Protein AF-B2AWY6-F1 (afdb_monomer)

pLDDT: mean 76.1, std 19.16, range [27.03, 95.38]

Structure (mmCIF, N/CA/C/O backbone):
data_AF-B2AWY6-F1
#
_entry.id   AF-B2AWY6-F1
#
loop_
_atom_site.group_PDB
_atom_site.id
_atom_site.type_symbol
_atom_site.label_atom_id
_atom_site.label_alt_id
_atom_site.label_comp_id
_atom_site.label_asym_id
_atom_site.label_entity_id
_atom_site.label_seq_id
_atom_site.pdbx_PDB_ins_code
_atom_site.Cartn_x
_atom_site.Cartn_y
_atom_site.Cartn_z
_atom_site.occupancy
_atom_site.B_iso_or_equiv
_atom_site.auth_seq_id
_atom_site.auth_comp_id
_atom_site.auth_asym_id
_atom_site.auth_atom_id
_atom_site.pdbx_PDB_model_num
ATOM 1 N N . MET A 1 1 ? 15.710 9.023 -40.813 1.00 42.91 1 MET A N 1
ATOM 2 C CA . MET A 1 1 ? 15.225 8.608 -39.481 1.00 42.91 1 MET A CA 1
ATOM 3 C C . MET A 1 1 ? 16.282 9.037 -38.487 1.00 42.91 1 MET A C 1
ATOM 5 O O . MET A 1 1 ? 17.448 8.846 -38.792 1.00 42.91 1 MET A O 1
ATOM 9 N N . GLU A 1 2 ? 15.899 9.703 -37.403 1.00 42.59 2 GLU A N 1
ATOM 10 C CA . GLU A 1 2 ? 16.818 10.128 -36.337 1.00 42.59 2 GLU A CA 1
ATOM 11 C C . GLU A 1 2 ? 17.096 8.944 -35.390 1.00 42.59 2 GLU A C 1
ATOM 13 O O . GLU A 1 2 ? 16.247 8.063 -35.251 1.00 42.59 2 GLU A O 1
ATOM 18 N N . GLU A 1 3 ? 18.284 8.885 -34.779 1.00 36.44 3 GLU A N 1
ATOM 19 C CA . GLU A 1 3 ? 18.619 7.878 -33.756 1.00 36.44 3 GLU A CA 1
ATOM 20 C C . GLU A 1 3 ? 17.696 8.054 -32.543 1.00 36.44 3 GLU A C 1
ATOM 22 O O . GLU A 1 3 ? 17.521 9.183 -32.088 1.00 36.44 3 GLU A O 1
ATOM 27 N N . ASN A 1 4 ? 17.150 6.975 -31.977 1.00 39.97 4 ASN A N 1
ATOM 28 C CA . ASN A 1 4 ? 16.248 7.020 -30.817 1.00 39.97 4 ASN A CA 1
ATOM 29 C C . ASN A 1 4 ? 16.902 6.357 -29.596 1.00 39.97 4 ASN A C 1
ATOM 31 O O . ASN A 1 4 ? 17.578 5.336 -29.731 1.00 39.97 4 ASN A O 1
ATOM 35 N N . MET A 1 5 ? 16.683 6.923 -28.405 1.00 42.22 5 MET A N 1
ATOM 36 C CA . MET A 1 5 ? 17.191 6.386 -27.139 1.00 42.22 5 MET A CA 1
ATOM 37 C C . MET A 1 5 ? 16.019 6.035 -26.218 1.00 42.22 5 MET A C 1
ATOM 39 O O . MET A 1 5 ? 15.073 6.811 -26.115 1.00 42.22 5 MET A O 1
ATOM 43 N N . LEU A 1 6 ? 16.055 4.856 -25.597 1.00 36.88 6 LEU A N 1
ATOM 44 C CA . LEU A 1 6 ? 15.087 4.426 -24.585 1.00 36.88 6 LEU A CA 1
ATOM 45 C C . LEU A 1 6 ? 15.760 4.462 -23.205 1.00 36.88 6 LEU A C 1
ATOM 47 O O . LEU A 1 6 ? 16.717 3.731 -22.945 1.00 36.88 6 LEU A O 1
ATOM 51 N N . GLU A 1 7 ? 15.241 5.320 -22.339 1.00 41.44 7 GLU A N 1
ATOM 52 C CA . GLU A 1 7 ? 15.517 5.449 -20.913 1.00 41.44 7 GLU A CA 1
ATOM 53 C C . GLU A 1 7 ? 14.810 4.311 -20.163 1.00 41.44 7 GLU A C 1
ATOM 55 O O . GLU A 1 7 ? 13.662 4.001 -20.468 1.00 41.44 7 GLU A O 1
ATOM 60 N N . LEU A 1 8 ? 15.443 3.681 -19.175 1.00 36.22 8 LEU A N 1
ATOM 61 C CA . LEU A 1 8 ? 14.804 2.675 -18.317 1.00 36.22 8 LEU A CA 1
ATOM 62 C C . LEU A 1 8 ? 14.467 3.294 -16.957 1.00 36.22 8 LEU A C 1
ATOM 64 O O . LEU A 1 8 ? 15.360 3.551 -16.155 1.00 36.22 8 LEU A O 1
ATOM 68 N N . ASP A 1 9 ? 13.182 3.512 -16.692 1.00 36.16 9 ASP A N 1
ATOM 69 C CA . ASP A 1 9 ? 12.689 4.007 -15.407 1.00 36.16 9 ASP A CA 1
ATOM 70 C C . ASP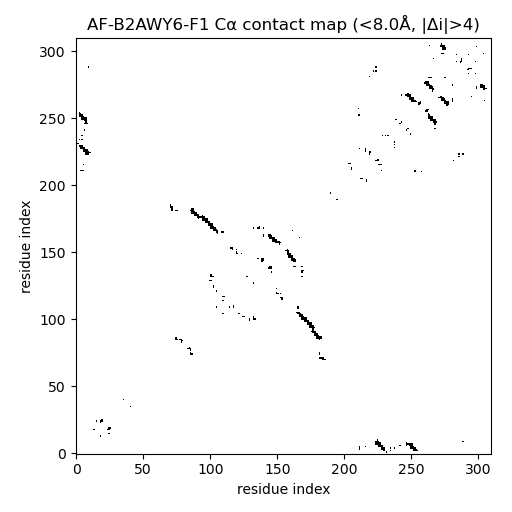 A 1 9 ? 12.311 2.801 -14.542 1.00 36.16 9 ASP A C 1
ATOM 72 O O . ASP A 1 9 ? 11.260 2.193 -14.726 1.00 36.16 9 ASP A O 1
ATOM 76 N N . CYS A 1 10 ? 13.193 2.369 -13.646 1.00 38.31 10 CYS A N 1
ATOM 77 C CA . CYS A 1 10 ? 12.868 1.304 -12.699 1.00 38.31 10 CYS A CA 1
ATOM 78 C C . CYS A 1 10 ? 11.937 1.861 -11.615 1.00 38.31 10 CYS A C 1
ATOM 80 O O . CYS A 1 10 ? 12.091 3.007 -11.210 1.00 38.31 10 CYS A O 1
ATOM 82 N N . THR A 1 11 ? 11.014 1.055 -11.074 1.00 39.41 11 THR A N 1
ATOM 83 C CA . THR A 1 11 ? 10.286 1.418 -9.847 1.00 39.41 11 THR A CA 1
ATOM 84 C C . THR A 1 11 ? 11.297 1.735 -8.753 1.00 39.41 11 THR A C 1
ATOM 86 O O . THR A 1 11 ? 11.863 0.824 -8.147 1.00 39.41 11 THR A O 1
ATOM 89 N N . VAL A 1 12 ? 11.555 3.024 -8.538 1.00 40.06 12 VAL A N 1
ATOM 90 C CA . VAL A 1 12 ? 12.436 3.511 -7.488 1.00 40.06 12 VAL A CA 1
ATOM 91 C C . VAL A 1 12 ? 11.821 3.050 -6.177 1.00 40.06 12 VAL A C 1
ATOM 93 O O . VAL A 1 12 ? 10.788 3.558 -5.741 1.00 40.06 12 VAL A O 1
ATOM 96 N N . ILE A 1 13 ? 12.441 2.050 -5.553 1.00 45.00 13 ILE A N 1
ATOM 97 C CA . ILE A 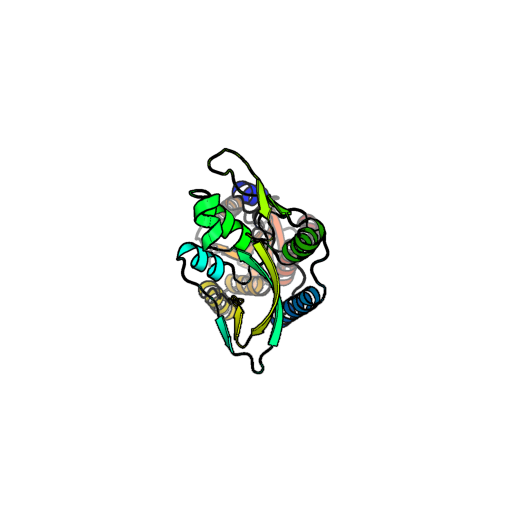1 13 ? 12.261 1.811 -4.129 1.00 45.00 13 ILE A CA 1
ATOM 98 C C . ILE A 1 13 ? 12.802 3.078 -3.474 1.00 45.00 13 ILE A C 1
ATOM 100 O O . ILE A 1 13 ? 14.011 3.305 -3.450 1.00 45.00 13 ILE A O 1
ATOM 104 N N . THR A 1 14 ? 11.895 3.956 -3.049 1.00 49.69 14 THR A N 1
ATOM 105 C CA . THR A 1 14 ? 12.229 5.196 -2.352 1.00 49.69 14 THR A CA 1
ATOM 106 C C . THR A 1 14 ? 13.246 4.878 -1.251 1.00 49.69 14 THR A C 1
ATOM 108 O O . THR A 1 14 ? 12.948 4.026 -0.409 1.00 49.69 14 THR A O 1
ATOM 111 N N . PRO A 1 15 ? 14.438 5.509 -1.234 1.00 55.16 15 PRO A N 1
ATOM 112 C CA . PRO A 1 15 ? 15.461 5.200 -0.243 1.00 55.16 15 PRO A CA 1
ATOM 113 C C . PRO A 1 15 ? 14.899 5.326 1.177 1.00 55.16 15 PRO A C 1
ATOM 115 O O . PRO A 1 15 ? 14.219 6.308 1.481 1.00 55.16 15 PRO A O 1
ATOM 118 N N . GLU A 1 16 ? 15.202 4.364 2.056 1.00 53.47 16 GLU A N 1
ATOM 119 C CA . GLU A 1 16 ? 14.682 4.293 3.438 1.00 53.47 16 GLU A CA 1
ATOM 120 C C . GLU A 1 16 ? 14.799 5.636 4.176 1.00 53.47 16 GLU A C 1
ATOM 122 O O . GLU A 1 16 ? 13.897 6.043 4.909 1.00 53.47 16 GLU A O 1
ATOM 127 N N . LEU A 1 17 ? 15.890 6.366 3.926 1.00 55.38 17 LEU A N 1
ATOM 128 C CA . LEU A 1 17 ? 16.159 7.666 4.528 1.00 55.38 17 LEU A CA 1
ATOM 129 C C . LEU A 1 17 ? 15.048 8.691 4.242 1.00 55.38 17 LEU A C 1
ATOM 131 O O . LEU A 1 17 ? 14.627 9.392 5.157 1.00 55.38 17 LEU A O 1
ATOM 135 N N . VAL A 1 18 ? 14.520 8.724 3.012 1.00 51.56 18 VAL A N 1
ATOM 136 C CA . VAL A 1 18 ? 13.440 9.632 2.577 1.00 51.56 18 VAL A CA 1
ATOM 137 C C . VAL A 1 18 ? 12.110 9.269 3.252 1.00 51.56 18 VAL A C 1
ATOM 139 O O . VAL A 1 18 ? 11.330 10.142 3.645 1.00 51.56 18 VAL A O 1
ATOM 142 N N . LEU A 1 19 ? 11.860 7.974 3.457 1.00 49.44 19 LEU A N 1
ATOM 143 C CA . LEU A 1 19 ? 10.681 7.484 4.176 1.00 49.44 19 LEU A CA 1
ATOM 144 C C . LEU A 1 19 ? 10.776 7.774 5.685 1.00 49.44 19 LEU A C 1
ATOM 146 O O . LEU A 1 19 ? 9.762 8.049 6.329 1.00 49.44 19 LEU A O 1
ATOM 150 N N . LYS A 1 20 ? 11.990 7.759 6.251 1.00 55.75 20 LYS A N 1
ATOM 151 C CA . LYS A 1 20 ? 12.266 8.147 7.644 1.00 55.75 20 LYS A CA 1
ATOM 152 C C . LYS A 1 20 ? 12.004 9.632 7.867 1.00 55.75 20 LYS A C 1
ATOM 154 O O . LYS A 1 20 ? 11.311 9.997 8.810 1.00 55.75 20 LYS A O 1
ATOM 159 N N . THR A 1 21 ? 12.499 10.496 6.978 1.00 52.44 21 THR A N 1
ATOM 160 C CA . THR A 1 21 ? 12.323 11.954 7.113 1.00 52.44 21 THR A CA 1
ATOM 161 C C . THR A 1 21 ? 10.865 12.387 6.949 1.00 52.44 21 THR A C 1
ATOM 163 O O . THR A 1 21 ? 10.427 13.339 7.587 1.00 52.44 21 THR A O 1
ATOM 166 N N . SER A 1 22 ? 10.092 11.676 6.127 1.00 54.03 22 SER A N 1
ATOM 167 C CA . SER A 1 22 ? 8.664 11.943 5.918 1.00 54.03 22 SER A CA 1
ATOM 168 C C . SER A 1 22 ? 7.748 11.301 6.973 1.00 54.03 22 SER A C 1
ATOM 17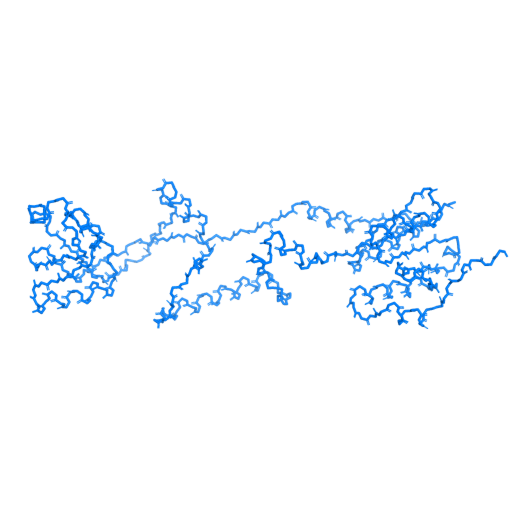0 O O . SER A 1 22 ? 6.528 11.422 6.860 1.00 54.03 22 SER A O 1
ATOM 172 N N . GLY A 1 23 ? 8.295 10.601 7.977 1.00 40.28 23 GLY A N 1
ATOM 173 C CA . GLY A 1 23 ? 7.521 9.918 9.026 1.00 40.28 23 GLY A CA 1
ATOM 174 C C . GLY A 1 23 ? 6.704 8.718 8.530 1.00 40.28 23 GLY A C 1
ATOM 175 O O . GLY A 1 23 ? 5.779 8.275 9.210 1.00 40.28 23 GLY A O 1
ATOM 176 N N . HIS A 1 24 ? 7.014 8.211 7.333 1.00 50.44 24 HIS A N 1
ATOM 177 C CA . HIS A 1 24 ? 6.314 7.086 6.712 1.00 50.44 24 HIS A CA 1
ATOM 178 C C . HIS A 1 24 ? 6.838 5.732 7.209 1.00 50.44 24 HIS A C 1
ATOM 180 O O . HIS A 1 24 ? 6.065 4.781 7.251 1.00 50.44 24 HIS A O 1
ATOM 186 N N . VAL A 1 25 ? 8.102 5.641 7.647 1.00 51.03 25 VAL A N 1
ATOM 187 C CA . VAL A 1 25 ? 8.692 4.394 8.190 1.00 51.03 25 VAL A CA 1
ATOM 188 C C . VAL A 1 25 ? 7.974 3.910 9.452 1.00 51.03 25 VAL A C 1
ATOM 190 O O . VAL A 1 25 ? 7.775 2.712 9.608 1.00 51.03 25 VAL A O 1
ATOM 193 N N . ASP A 1 26 ? 7.494 4.817 10.303 1.00 50.22 26 ASP A N 1
ATOM 194 C CA . ASP A 1 26 ? 6.792 4.447 11.543 1.00 50.22 26 ASP A CA 1
ATOM 195 C C . ASP A 1 26 ? 5.325 4.035 11.311 1.00 50.22 26 ASP A C 1
ATOM 197 O O . ASP A 1 26 ? 4.658 3.547 12.223 1.00 50.22 26 ASP A O 1
ATOM 201 N N . LYS A 1 27 ? 4.799 4.252 10.096 1.00 47.88 27 LYS A N 1
ATOM 202 C CA . LYS A 1 27 ? 3.389 4.020 9.730 1.00 47.88 27 LYS A CA 1
ATOM 203 C C . LYS A 1 27 ? 3.196 2.958 8.646 1.00 47.88 27 LYS A C 1
ATOM 205 O O . LYS A 1 27 ? 2.082 2.463 8.491 1.00 47.88 27 LYS A O 1
ATOM 210 N N . PHE A 1 28 ? 4.248 2.592 7.914 1.00 39.59 28 PHE A N 1
ATOM 211 C CA . PHE A 1 28 ? 4.213 1.520 6.923 1.00 39.59 28 PHE A CA 1
ATOM 212 C C . PHE A 1 28 ? 4.522 0.176 7.583 1.00 39.59 28 PHE A C 1
ATOM 214 O O . PHE A 1 28 ? 5.664 -0.266 7.650 1.00 39.59 28 PHE A O 1
ATOM 221 N N . ALA A 1 29 ? 3.474 -0.503 8.033 1.00 34.16 29 ALA A N 1
ATOM 222 C CA . ALA A 1 29 ? 3.507 -1.945 8.227 1.00 34.16 29 ALA A CA 1
ATOM 223 C C . ALA A 1 29 ? 2.713 -2.620 7.101 1.00 34.16 29 ALA A C 1
ATOM 225 O O . ALA A 1 29 ? 1.756 -3.339 7.372 1.00 34.16 29 ALA A O 1
ATOM 226 N N . ASP A 1 30 ? 3.104 -2.402 5.841 1.00 35.59 30 ASP A N 1
ATOM 227 C CA . ASP A 1 30 ? 2.701 -3.325 4.778 1.00 35.59 30 ASP A CA 1
ATOM 228 C C . ASP A 1 30 ? 3.649 -4.519 4.824 1.00 35.59 30 ASP A C 1
ATOM 230 O O . ASP A 1 30 ? 4.784 -4.491 4.345 1.00 35.59 30 ASP A O 1
ATOM 234 N N . TRP A 1 31 ? 3.179 -5.582 5.465 1.00 30.59 31 TRP A N 1
ATOM 235 C CA . TRP A 1 31 ? 3.815 -6.883 5.388 1.00 30.59 31 TRP A CA 1
ATOM 236 C C . TRP A 1 31 ? 3.578 -7.412 3.971 1.00 30.59 31 TRP A C 1
ATOM 238 O O . TRP A 1 31 ? 2.506 -7.939 3.679 1.00 30.59 31 TRP A O 1
ATOM 248 N N . MET A 1 32 ? 4.560 -7.277 3.075 1.00 30.94 32 MET A N 1
ATOM 249 C CA . MET A 1 32 ? 4.567 -8.058 1.837 1.00 30.94 32 MET A CA 1
ATOM 250 C C . MET A 1 32 ? 4.856 -9.521 2.187 1.00 30.94 32 MET A C 1
ATOM 252 O O . MET A 1 32 ? 6.008 -9.938 2.278 1.00 30.94 32 MET A O 1
ATOM 256 N N . TRP A 1 33 ? 3.795 -10.288 2.413 1.00 31.03 33 TRP A N 1
ATOM 257 C CA . TRP A 1 33 ? 3.812 -11.748 2.392 1.00 31.03 33 TRP A CA 1
ATOM 258 C C . TRP A 1 33 ? 3.168 -12.227 1.086 1.00 31.03 33 TRP A C 1
ATOM 260 O O . TRP A 1 33 ? 2.255 -11.578 0.576 1.00 31.03 33 TRP A O 1
ATOM 270 N N . ASP A 1 34 ? 3.674 -13.350 0.575 1.00 36.16 34 ASP A N 1
ATOM 271 C CA . ASP A 1 34 ? 3.297 -14.077 -0.641 1.00 36.16 34 ASP A CA 1
ATOM 272 C C . ASP A 1 34 ? 1.900 -13.801 -1.218 1.00 36.16 34 ASP A C 1
ATOM 274 O O . ASP A 1 34 ? 0.888 -13.806 -0.513 1.00 36.16 34 ASP A O 1
ATOM 278 N N . TYR A 1 35 ? 1.859 -13.651 -2.549 1.00 40.28 35 TYR A N 1
ATOM 279 C CA . TYR A 1 35 ? 0.662 -13.459 -3.370 1.00 40.28 35 TYR A CA 1
ATOM 280 C C . TYR A 1 35 ? -0.463 -14.447 -3.013 1.00 40.28 35 TYR A C 1
ATOM 282 O O . TYR A 1 35 ? -0.545 -15.556 -3.542 1.00 40.28 35 TYR A O 1
ATOM 290 N N . LEU A 1 36 ? -1.383 -14.014 -2.154 1.00 34.75 36 LEU A N 1
ATOM 291 C CA . LEU A 1 36 ? -2.651 -14.684 -1.902 1.00 34.75 36 LEU A CA 1
ATOM 292 C C . LEU A 1 36 ? -3.749 -13.984 -2.699 1.00 34.75 36 LEU A C 1
ATOM 294 O O . LEU A 1 36 ? -3.847 -12.757 -2.728 1.00 34.75 36 LEU A O 1
ATOM 298 N N . ARG A 1 37 ? -4.604 -14.780 -3.342 1.00 40.09 37 ARG A N 1
ATOM 299 C CA . ARG A 1 37 ? -5.830 -14.277 -3.961 1.00 40.09 37 ARG A CA 1
ATOM 300 C C . ARG A 1 37 ? -6.705 -13.638 -2.865 1.00 40.09 37 ARG A C 1
ATOM 302 O O . ARG A 1 37 ? -6.780 -14.155 -1.750 1.00 40.09 37 ARG A O 1
ATOM 309 N N . ALA A 1 38 ? -7.307 -12.482 -3.155 1.00 45.12 38 ALA A N 1
ATOM 310 C CA . ALA A 1 38 ? -7.955 -11.634 -2.146 1.00 45.12 38 ALA A CA 1
ATOM 311 C C . ALA A 1 38 ? -9.092 -12.337 -1.375 1.00 45.12 38 ALA A C 1
ATOM 313 O O . ALA A 1 38 ? -9.271 -12.103 -0.184 1.00 45.12 38 ALA A O 1
ATOM 314 N N . ASP A 1 39 ? -9.816 -13.241 -2.031 1.00 45.38 39 ASP A N 1
ATOM 315 C CA . ASP A 1 39 ? -10.815 -14.131 -1.431 1.00 45.38 39 ASP A CA 1
ATOM 316 C C . ASP A 1 39 ? -10.210 -15.046 -0.355 1.00 45.38 39 ASP A C 1
ATOM 318 O O . ASP A 1 39 ? -10.741 -15.117 0.752 1.00 45.38 39 ASP A O 1
ATOM 322 N N . HIS A 1 40 ? -9.058 -15.664 -0.623 1.00 48.03 40 HIS A N 1
ATOM 323 C CA . HIS A 1 40 ? -8.359 -16.520 0.340 1.00 48.03 40 HIS A CA 1
ATOM 324 C C . HIS A 1 40 ? -7.770 -15.723 1.512 1.00 48.03 40 HIS A C 1
ATOM 326 O O . HIS A 1 40 ? -7.765 -16.207 2.644 1.00 48.03 40 HIS A O 1
ATOM 332 N N . LEU A 1 41 ? -7.294 -14.496 1.275 1.00 52.22 41 LEU A N 1
ATOM 333 C CA . LEU A 1 41 ? -6.817 -13.620 2.350 1.00 52.22 41 LEU A CA 1
ATOM 334 C C . LEU A 1 41 ? -7.963 -13.248 3.300 1.00 52.22 41 LEU A C 1
ATOM 336 O O . LEU A 1 41 ? -7.829 -13.388 4.516 1.00 52.22 41 LEU A O 1
ATOM 340 N N . VAL A 1 42 ? -9.104 -12.831 2.746 1.00 59.78 42 VAL A N 1
ATOM 341 C CA . VAL A 1 42 ? -10.306 -12.496 3.522 1.00 59.78 42 VAL A CA 1
ATOM 342 C C . VAL A 1 42 ? -10.818 -13.721 4.279 1.00 59.78 42 VAL A C 1
ATOM 344 O O . VAL A 1 42 ? -11.096 -13.627 5.474 1.00 59.78 42 VAL A O 1
ATOM 347 N N . GLU A 1 43 ? -10.879 -14.885 3.633 1.00 63.94 43 GLU A N 1
ATOM 348 C CA . GLU A 1 43 ? -11.293 -16.137 4.267 1.00 63.94 43 GLU A CA 1
ATOM 349 C C . GLU A 1 43 ? -10.376 -16.521 5.439 1.00 63.94 43 GLU A C 1
ATOM 351 O O . GLU A 1 43 ? -10.860 -16.849 6.525 1.00 63.94 43 GLU A O 1
ATOM 356 N N . ASN A 1 44 ? -9.057 -16.423 5.259 1.00 67.44 44 ASN A N 1
ATOM 357 C CA . ASN A 1 44 ? -8.076 -16.763 6.290 1.00 67.44 44 ASN A CA 1
ATOM 358 C C . ASN A 1 44 ? -8.127 -15.792 7.478 1.00 67.44 44 ASN A C 1
ATOM 360 O O . ASN A 1 44 ? -8.085 -16.227 8.631 1.00 67.44 44 ASN A O 1
ATOM 364 N N . VAL A 1 45 ? -8.273 -14.488 7.219 1.00 67.00 45 VAL A N 1
ATOM 365 C CA . VAL A 1 45 ? -8.421 -13.471 8.272 1.00 67.00 45 VAL A CA 1
ATOM 366 C C . VAL A 1 45 ? -9.719 -13.682 9.054 1.00 67.00 45 VAL A C 1
ATOM 368 O O . VAL A 1 45 ? -9.710 -13.627 10.286 1.00 67.00 45 VAL A O 1
ATOM 371 N N . LEU A 1 46 ? -10.829 -13.975 8.370 1.00 64.06 46 LEU A N 1
ATOM 372 C CA . LEU A 1 46 ? -12.112 -14.258 9.016 1.00 64.06 46 LEU A CA 1
ATOM 373 C C . LEU A 1 46 ? -12.049 -15.535 9.864 1.00 64.06 46 LEU A C 1
ATOM 375 O O . LEU A 1 46 ? -12.477 -15.511 11.018 1.00 64.06 46 LEU A O 1
ATOM 379 N N . LYS A 1 47 ? -11.456 -16.617 9.346 1.00 70.56 47 LYS A N 1
ATOM 380 C CA . LYS A 1 47 ? -11.253 -17.873 10.089 1.00 70.56 47 LYS A CA 1
ATOM 381 C C . LYS A 1 47 ? -10.420 -17.658 11.353 1.00 70.56 47 LYS A C 1
ATOM 383 O O . LYS A 1 47 ? -10.866 -18.013 12.443 1.00 70.56 47 LYS A O 1
ATOM 388 N N . ALA A 1 48 ? -9.275 -16.984 11.241 1.00 70.94 48 ALA A N 1
ATOM 389 C CA . ALA A 1 48 ? -8.409 -16.695 12.385 1.00 70.94 48 ALA A CA 1
ATOM 390 C C . ALA A 1 48 ? -9.099 -15.820 13.452 1.00 70.94 48 ALA A C 1
ATOM 392 O O . ALA A 1 48 ? -8.875 -15.990 14.653 1.00 70.94 48 ALA A O 1
ATOM 393 N N . ARG A 1 49 ? -9.961 -14.881 13.037 1.00 61.25 49 ARG A N 1
ATOM 394 C CA . ARG A 1 49 ? -10.734 -14.026 13.955 1.00 61.25 49 ARG A CA 1
ATOM 395 C C . ARG A 1 49 ? -11.860 -14.784 14.657 1.00 61.25 49 ARG A C 1
ATOM 397 O O . ARG A 1 49 ? -12.056 -14.574 15.853 1.00 61.25 49 ARG A O 1
ATOM 404 N N . ILE A 1 50 ? -12.551 -15.686 13.957 1.00 68.25 50 ILE A N 1
ATOM 405 C CA . ILE A 1 50 ? -13.557 -16.576 14.558 1.00 68.25 50 ILE A CA 1
ATOM 406 C C . ILE A 1 50 ? -12.896 -17.460 15.622 1.00 68.25 50 ILE A C 1
ATOM 408 O O . ILE A 1 50 ? -13.390 -17.528 16.745 1.00 68.25 50 ILE A O 1
ATOM 412 N N . GLU A 1 51 ? -11.731 -18.040 15.320 1.00 63.44 51 GLU A N 1
ATOM 413 C CA . GLU A 1 51 ? -10.980 -18.870 16.269 1.00 63.44 51 GLU A CA 1
ATOM 414 C C . GLU A 1 51 ? -10.547 -18.095 17.524 1.00 63.44 51 GLU A C 1
ATOM 416 O O . GLU A 1 51 ? -10.677 -18.614 18.640 1.00 63.44 51 GLU A O 1
ATOM 421 N N . ARG A 1 52 ? -10.107 -16.834 17.373 1.00 55.56 52 ARG A N 1
ATOM 422 C CA . ARG A 1 52 ? -9.793 -15.936 18.503 1.00 55.56 52 ARG A CA 1
ATOM 423 C C . ARG A 1 52 ? -11.025 -15.564 19.330 1.00 55.56 52 ARG A C 1
ATOM 425 O O . ARG A 1 52 ? -10.908 -15.475 20.545 1.00 55.56 52 ARG A O 1
ATOM 432 N N . GLY A 1 53 ? -12.194 -15.397 18.712 1.00 46.03 53 GLY A N 1
ATOM 433 C CA . GLY A 1 53 ? -13.454 -15.152 19.426 1.00 46.03 53 GLY A CA 1
ATOM 434 C C . GLY A 1 53 ? -13.890 -16.318 20.325 1.00 46.03 53 GLY A C 1
ATOM 435 O O . GLY A 1 53 ? -14.529 -16.095 21.350 1.00 46.03 53 GLY A O 1
ATOM 436 N N . THR A 1 54 ? -13.507 -17.554 19.987 1.00 40.75 54 THR A N 1
ATOM 437 C CA . THR A 1 54 ? -13.799 -18.765 20.783 1.00 40.75 54 THR A CA 1
ATOM 438 C C . THR A 1 54 ? -12.876 -18.979 21.984 1.00 40.75 54 THR A C 1
ATOM 440 O O . THR A 1 54 ? -13.264 -19.663 22.932 1.00 40.75 54 THR A O 1
ATOM 443 N N . LYS A 1 55 ? -11.662 -18.415 21.985 1.00 37.03 55 LYS A N 1
ATOM 444 C CA . LYS A 1 55 ? -10.753 -18.467 23.140 1.00 37.03 55 LYS A CA 1
ATOM 445 C C . LYS A 1 55 ? -10.884 -17.158 23.911 1.00 37.03 55 LYS A C 1
ATOM 447 O O . LYS A 1 55 ? -10.270 -16.162 23.550 1.00 37.03 55 LYS A O 1
ATOM 452 N N . GLY A 1 56 ? -11.721 -17.171 24.950 1.00 36.44 56 GLY A N 1
ATOM 453 C CA . GLY A 1 56 ? -11.957 -16.021 25.824 1.00 36.44 56 GLY A CA 1
ATOM 454 C C . GLY A 1 56 ? -10.664 -15.327 26.266 1.00 36.44 56 GLY A C 1
ATOM 455 O O . GLY A 1 56 ? -9.628 -15.973 26.419 1.00 36.44 56 GLY A O 1
ATOM 456 N N . LEU A 1 57 ? -10.748 -14.005 26.453 1.00 33.16 57 LEU A N 1
ATOM 457 C CA . LEU A 1 57 ? -9.644 -13.131 26.857 1.00 33.16 57 LEU A CA 1
ATOM 458 C C . LEU A 1 57 ? -8.866 -13.730 28.039 1.00 33.16 57 LEU A C 1
ATOM 460 O O . LEU A 1 57 ? -9.299 -13.674 29.190 1.00 33.16 57 LEU A O 1
ATOM 464 N N . THR A 1 58 ? -7.695 -14.297 27.762 1.00 29.62 58 THR A N 1
ATOM 465 C CA . THR A 1 58 ? -6.762 -14.714 28.803 1.00 29.62 58 THR A CA 1
ATOM 466 C C . THR A 1 58 ? -6.130 -13.471 29.416 1.00 29.62 58 THR A C 1
ATOM 468 O O . THR A 1 58 ? -5.511 -12.672 28.713 1.00 29.62 58 THR A O 1
ATOM 471 N N . LYS A 1 59 ? -6.292 -13.325 30.737 1.00 32.06 59 LYS A N 1
ATOM 472 C CA . LYS A 1 59 ? -5.610 -12.350 31.599 1.00 32.06 59 LYS A CA 1
ATOM 473 C C . LYS A 1 59 ? -4.105 -12.353 31.314 1.00 32.06 59 LYS A C 1
ATOM 475 O O . LYS A 1 59 ? -3.415 -13.251 31.781 1.00 32.06 59 LYS A O 1
ATOM 480 N N . ASN A 1 60 ? -3.647 -11.400 30.504 1.00 32.81 60 ASN A N 1
ATOM 481 C CA . ASN A 1 60 ? -2.323 -10.757 30.507 1.00 32.81 60 ASN A CA 1
ATOM 482 C C . ASN A 1 60 ? -2.107 -9.962 29.205 1.00 32.81 60 ASN A C 1
ATOM 484 O O . ASN A 1 60 ? -1.075 -10.088 28.553 1.00 32.81 60 ASN A O 1
ATOM 488 N N . SER A 1 61 ? -3.058 -9.108 28.818 1.00 28.95 61 SER A N 1
ATOM 489 C CA . SER A 1 61 ? -2.725 -7.985 27.940 1.00 28.95 61 SER A CA 1
ATOM 490 C C . SER A 1 61 ? -2.427 -6.786 28.827 1.00 28.95 61 SER A C 1
ATOM 492 O O . SER A 1 61 ? -3.332 -6.127 29.344 1.00 28.95 61 SER A O 1
ATOM 494 N N . ALA A 1 62 ? -1.133 -6.557 29.040 1.00 27.03 62 ALA A N 1
ATOM 495 C CA . ALA A 1 62 ? -0.607 -5.278 29.480 1.00 27.03 62 ALA A CA 1
ATOM 496 C C . ALA A 1 62 ? -1.268 -4.136 28.691 1.00 27.03 62 ALA A C 1
ATOM 498 O O . ALA A 1 62 ? -1.666 -4.336 27.541 1.00 27.03 62 ALA A O 1
ATOM 499 N N . LYS A 1 63 ? -1.374 -2.956 29.318 1.00 37.25 63 LYS A N 1
ATOM 500 C CA . LYS A 1 63 ? -1.674 -1.681 28.649 1.00 37.25 63 LYS A CA 1
ATOM 501 C C . LYS A 1 63 ? -1.048 -1.677 27.251 1.00 37.25 63 LYS A C 1
ATOM 503 O O . LYS A 1 63 ? 0.171 -1.637 27.129 1.00 37.25 63 LYS A O 1
ATOM 508 N N . LEU A 1 64 ? -1.895 -1.766 26.233 1.00 28.78 64 LEU A N 1
ATOM 509 C CA . LEU A 1 64 ? -1.516 -1.586 24.844 1.00 28.78 64 LEU A CA 1
ATOM 510 C C . LEU A 1 64 ? -2.177 -0.296 24.394 1.00 28.78 64 LEU A C 1
ATOM 512 O O . LEU A 1 64 ? -3.389 -0.227 24.183 1.00 28.78 64 LEU A O 1
ATOM 516 N N . ASP A 1 65 ? -1.341 0.732 24.333 1.00 28.81 65 ASP A N 1
ATOM 517 C CA . ASP A 1 65 ? -1.593 1.956 23.602 1.00 28.81 65 ASP A CA 1
ATOM 518 C C . ASP A 1 65 ? -2.112 1.630 22.189 1.00 28.81 65 ASP A C 1
ATOM 520 O O . ASP A 1 65 ? -1.601 0.746 21.504 1.00 28.81 65 ASP A O 1
ATOM 524 N N . GLY A 1 66 ? -3.145 2.351 21.748 1.00 30.11 66 GLY A N 1
ATOM 525 C CA . GLY A 1 66 ? -3.345 2.663 20.329 1.00 30.11 66 GLY A CA 1
ATOM 526 C C . GLY A 1 66 ? -3.646 1.532 19.336 1.00 30.11 66 GLY A C 1
ATOM 527 O O . GLY A 1 66 ? -3.427 1.743 18.148 1.00 30.11 66 GLY A O 1
ATOM 528 N N . GLY A 1 67 ? -4.166 0.369 19.741 1.00 31.48 67 GLY A N 1
ATOM 529 C CA . GLY A 1 67 ? -4.441 -0.699 18.769 1.00 31.48 67 GLY A CA 1
ATOM 530 C C . GLY A 1 67 ? -5.443 -1.752 19.222 1.00 31.48 67 GLY A C 1
ATOM 531 O O . GLY A 1 67 ? -5.058 -2.872 19.540 1.00 31.48 67 GLY A O 1
ATOM 532 N N . THR A 1 68 ? -6.741 -1.440 19.210 1.00 30.67 68 THR A N 1
ATOM 533 C CA . THR A 1 68 ? -7.798 -2.466 19.257 1.00 30.67 68 THR A CA 1
ATOM 534 C C . THR A 1 68 ? -8.873 -2.183 18.200 1.00 30.67 68 THR A C 1
ATOM 536 O O . THR A 1 68 ? -9.644 -1.241 18.309 1.00 30.67 68 THR A O 1
ATOM 539 N N . ALA A 1 69 ? -8.870 -3.035 17.165 1.00 36.66 69 ALA A N 1
ATOM 540 C CA . ALA A 1 69 ? -9.868 -3.227 16.103 1.00 36.66 69 ALA A CA 1
ATOM 541 C C . ALA A 1 69 ? -10.179 -2.030 15.172 1.00 36.66 69 ALA A C 1
ATOM 543 O O . ALA A 1 69 ? -11.169 -1.324 15.335 1.00 36.66 69 ALA A O 1
ATOM 544 N N . ALA A 1 70 ? -9.407 -1.908 14.087 1.00 44.47 70 ALA A N 1
ATOM 545 C CA . ALA A 1 70 ? -9.685 -1.020 12.949 1.00 44.47 70 ALA A CA 1
ATOM 546 C C . ALA A 1 70 ? -10.970 -1.368 12.151 1.00 44.47 70 ALA A C 1
ATOM 548 O O . ALA A 1 70 ? -11.276 -0.703 11.171 1.00 44.47 70 ALA A O 1
ATOM 549 N N . ASP A 1 71 ? -11.741 -2.386 12.551 1.00 55.25 71 ASP A N 1
ATOM 550 C CA . ASP A 1 71 ? -12.856 -2.918 11.751 1.00 55.25 71 ASP A CA 1
ATOM 551 C C . ASP A 1 71 ? -14.134 -2.053 11.801 1.00 55.25 71 ASP A C 1
ATOM 553 O O . ASP A 1 71 ? -15.020 -2.208 10.962 1.00 55.25 71 ASP A O 1
ATOM 557 N N . ALA A 1 72 ? -14.229 -1.134 12.768 1.00 63.78 72 ALA A N 1
ATOM 558 C CA . ALA A 1 72 ? -15.348 -0.198 12.923 1.00 63.78 72 ALA A CA 1
ATOM 559 C C . ALA A 1 72 ? -14.883 1.204 13.361 1.00 63.78 72 ALA A C 1
ATOM 561 O O . ALA A 1 72 ? -15.611 1.934 14.044 1.00 63.78 72 ALA A O 1
ATOM 562 N N . TYR A 1 73 ? -13.648 1.567 13.001 1.00 75.38 73 TYR A N 1
ATOM 563 C CA . TYR A 1 73 ? -13.011 2.809 13.438 1.00 75.38 73 TYR A CA 1
ATOM 564 C C . TYR A 1 73 ? -13.874 4.032 13.105 1.00 75.38 73 TYR A C 1
ATOM 566 O O . TYR A 1 73 ? -14.250 4.779 14.006 1.00 75.38 73 TYR A O 1
ATOM 574 N N . ASP A 1 74 ? -14.308 4.166 11.852 1.00 80.00 74 ASP A N 1
ATOM 575 C CA . ASP A 1 74 ? -15.084 5.330 11.415 1.00 80.00 74 ASP A CA 1
ATOM 576 C C . ASP A 1 74 ? -16.404 5.464 12.174 1.00 80.00 74 ASP A C 1
ATOM 578 O O . ASP A 1 74 ? -16.741 6.535 12.679 1.00 80.00 74 ASP A O 1
ATOM 582 N N . LEU A 1 75 ? -17.141 4.360 12.329 1.00 80.69 75 LEU A N 1
ATOM 583 C CA . LEU A 1 75 ? -18.426 4.371 13.026 1.00 80.69 75 LEU A CA 1
ATOM 584 C C . LEU A 1 75 ? -18.264 4.714 14.507 1.00 80.69 75 LEU A C 1
ATOM 586 O O . LEU A 1 75 ? -19.055 5.483 15.047 1.00 80.69 75 LEU A O 1
ATOM 590 N N . THR A 1 76 ? -17.237 4.181 15.169 1.00 79.12 76 THR A N 1
ATOM 591 C CA . THR A 1 76 ? -16.991 4.462 16.591 1.00 79.12 76 THR A CA 1
ATOM 592 C C . THR A 1 76 ? -16.536 5.904 16.818 1.00 79.12 76 THR A C 1
ATOM 594 O O . THR A 1 76 ? -17.074 6.577 17.700 1.00 79.12 76 THR A O 1
ATOM 597 N N . VAL A 1 77 ? -15.627 6.419 15.987 1.00 82.88 77 VAL A N 1
ATOM 598 C CA . VAL A 1 77 ? -15.132 7.801 16.070 1.00 82.88 77 VAL A CA 1
ATOM 599 C C . VAL A 1 77 ? -16.239 8.805 15.753 1.00 82.88 77 VAL A C 1
ATOM 601 O O . VAL A 1 77 ? -16.456 9.743 16.524 1.00 82.88 77 VAL A O 1
ATOM 604 N N . HIS A 1 78 ? -17.000 8.601 14.676 1.00 80.19 78 HIS A N 1
ATOM 605 C CA . HIS A 1 78 ? -18.113 9.488 14.338 1.00 80.19 78 HIS A CA 1
ATOM 606 C C . HIS A 1 78 ? -19.250 9.410 15.357 1.00 80.19 78 HIS A C 1
ATOM 608 O O . HIS A 1 78 ? -19.857 10.438 15.669 1.00 80.19 78 HIS A O 1
ATOM 614 N N . SER A 1 79 ? -19.518 8.232 15.923 1.00 84.12 79 SER A N 1
ATOM 615 C CA . SER A 1 79 ? -20.520 8.089 16.979 1.00 84.12 79 SER A CA 1
ATOM 616 C C . SER A 1 79 ? -20.123 8.852 18.245 1.00 84.12 79 SER A C 1
ATOM 618 O O . SER A 1 79 ? -20.946 9.578 18.801 1.00 84.12 79 SER A O 1
ATOM 620 N N . ALA A 1 80 ? -18.853 8.766 18.656 1.00 80.31 80 ALA A N 1
ATOM 621 C CA . ALA A 1 80 ? -18.334 9.505 19.803 1.00 80.31 80 ALA A CA 1
ATOM 622 C C . ALA A 1 80 ? -18.354 11.025 19.573 1.00 80.31 80 ALA A C 1
ATOM 624 O O . ALA A 1 80 ? -18.760 11.774 20.458 1.00 80.31 80 ALA A O 1
ATOM 625 N N . TYR A 1 81 ? -17.963 11.479 18.379 1.00 82.69 81 TYR A N 1
ATOM 626 C CA . TYR A 1 81 ? -17.933 12.902 18.039 1.00 82.69 81 TYR A CA 1
ATOM 627 C C . TYR A 1 81 ? -19.333 13.525 17.981 1.00 82.69 81 TYR A C 1
ATOM 629 O O . TYR A 1 81 ? -19.562 14.613 18.503 1.00 82.69 81 TYR A O 1
ATOM 637 N N . THR A 1 82 ? -20.284 12.836 17.346 1.00 89.56 82 THR A N 1
ATOM 638 C CA . THR A 1 82 ? -21.648 13.352 17.146 1.00 89.56 82 THR A CA 1
ATOM 639 C C . THR A 1 82 ? -22.575 13.094 18.334 1.00 89.56 82 THR A C 1
ATOM 641 O O . THR A 1 82 ? -23.690 13.615 18.361 1.00 89.56 82 THR A O 1
ATOM 644 N N . GLY A 1 83 ? -22.171 12.237 19.280 1.00 84.75 83 GLY A N 1
ATOM 645 C CA . GLY A 1 83 ? -23.037 11.719 20.343 1.00 84.75 83 GLY A CA 1
ATOM 646 C C . GLY A 1 83 ? -24.197 10.853 19.833 1.00 84.75 83 GLY A C 1
ATOM 647 O O . GLY A 1 83 ? -25.051 10.441 20.618 1.00 84.75 83 GLY A O 1
ATOM 648 N N . SER A 1 84 ? -24.252 10.585 18.525 1.00 86.69 84 SER A N 1
ATOM 649 C CA . SER A 1 84 ? -25.310 9.807 17.891 1.00 86.69 84 SER A CA 1
ATOM 650 C C . SER A 1 84 ? -24.854 8.355 17.736 1.00 86.69 84 SER A C 1
ATOM 652 O O . SER A 1 84 ? -23.772 8.109 17.202 1.00 86.69 84 SER A O 1
ATOM 654 N N . PRO A 1 85 ? -25.635 7.364 18.193 1.00 85.5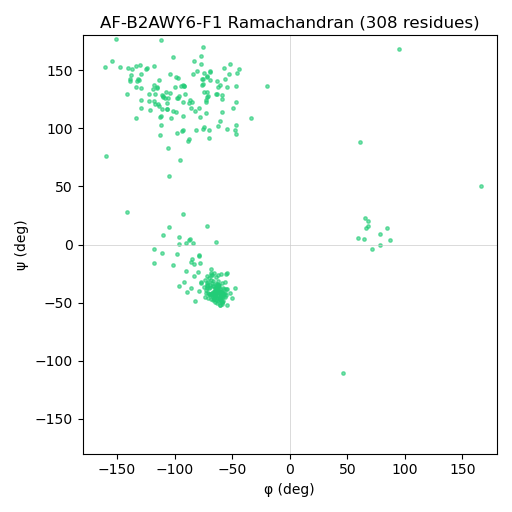0 85 PRO A N 1
ATOM 655 C CA . PRO A 1 85 ? -25.211 5.970 18.157 1.00 85.50 85 PRO A CA 1
ATOM 656 C C . PRO A 1 85 ? -25.237 5.416 16.722 1.00 85.50 85 PRO A C 1
ATOM 658 O O . PRO A 1 85 ? -26.308 5.248 16.140 1.00 85.50 85 PRO A O 1
ATOM 661 N N . LEU A 1 86 ? -24.064 5.091 16.167 1.00 85.56 86 LEU A N 1
ATOM 662 C CA . LEU A 1 86 ? -23.913 4.447 14.852 1.00 85.56 86 LEU A CA 1
ATOM 663 C C . LEU A 1 86 ? -23.795 2.926 15.018 1.00 85.56 86 LEU A C 1
ATOM 665 O O . LEU A 1 86 ? -22.720 2.339 14.920 1.00 85.56 86 LEU A O 1
ATOM 669 N N . ILE A 1 87 ? -24.922 2.299 15.342 1.00 88.44 87 ILE A N 1
ATOM 670 C CA . ILE A 1 87 ? -25.024 0.888 15.741 1.00 88.44 87 ILE A CA 1
ATOM 671 C C . ILE A 1 87 ? -26.173 0.202 15.008 1.00 88.44 87 ILE A C 1
ATOM 673 O O . ILE A 1 87 ? -27.179 0.827 14.670 1.00 88.44 87 ILE A O 1
ATOM 677 N N . VAL A 1 88 ? -26.061 -1.111 14.834 1.00 87.69 88 VAL A N 1
ATOM 678 C CA . VAL A 1 88 ? -27.150 -1.955 14.338 1.00 87.69 88 VAL A CA 1
ATOM 679 C C . VAL A 1 88 ? -27.895 -2.547 15.528 1.00 87.69 88 VAL A C 1
ATOM 681 O O . VAL A 1 88 ? -27.285 -3.010 16.494 1.00 87.69 88 VAL A O 1
ATOM 684 N N . LYS A 1 89 ? -29.229 -2.534 15.458 1.00 88.62 89 LYS A N 1
ATOM 685 C CA . LYS A 1 89 ? -30.114 -3.243 16.387 1.00 88.62 89 LYS A CA 1
ATOM 686 C C . LYS A 1 89 ? -30.806 -4.367 15.628 1.00 88.62 89 LYS A C 1
ATOM 688 O O . LYS A 1 89 ? -31.644 -4.109 14.771 1.00 88.62 89 LYS A O 1
ATOM 693 N N . GLU A 1 90 ? -30.453 -5.599 15.951 1.00 88.31 90 GLU A N 1
ATOM 694 C CA . GLU A 1 90 ? -30.966 -6.803 15.306 1.00 88.31 90 GLU A CA 1
ATOM 695 C C . GLU A 1 90 ? -31.883 -7.556 16.274 1.00 88.31 90 GLU A C 1
ATOM 697 O O . GLU A 1 90 ? -31.502 -7.842 17.411 1.00 88.31 90 GLU A O 1
ATOM 702 N N . ALA A 1 91 ? -33.104 -7.880 15.846 1.00 89.44 91 ALA A N 1
ATOM 703 C CA . ALA A 1 91 ? -34.000 -8.717 16.636 1.00 89.44 91 ALA A CA 1
ATOM 704 C C . ALA A 1 91 ? -33.484 -10.163 16.660 1.00 89.44 91 ALA A C 1
ATOM 706 O O . ALA A 1 91 ? -33.235 -10.763 15.617 1.00 89.44 91 ALA A O 1
ATOM 707 N N . LEU A 1 92 ? -33.347 -10.735 17.853 1.00 86.50 92 LEU A N 1
ATOM 708 C CA . LEU A 1 92 ? -32.976 -12.133 18.012 1.00 86.50 92 LEU A CA 1
ATOM 709 C C . LEU A 1 92 ? -34.189 -13.015 17.711 1.00 86.50 92 LEU A C 1
ATOM 711 O O . LEU A 1 92 ? -35.297 -12.747 18.173 1.00 86.50 92 LEU A O 1
ATOM 715 N N . SER A 1 93 ? -33.967 -14.104 16.975 1.00 85.25 93 SER A N 1
ATOM 716 C CA . SER A 1 93 ? -35.025 -15.059 16.619 1.00 85.25 93 SER A CA 1
ATOM 717 C C . SER A 1 93 ? -35.655 -15.742 17.838 1.00 85.25 93 SER A C 1
ATOM 719 O O . SER A 1 93 ? -36.812 -16.158 17.785 1.00 85.25 93 SER A O 1
ATOM 721 N N . LYS A 1 94 ? -34.912 -15.849 18.947 1.00 88.00 94 LYS A N 1
ATOM 722 C CA . LYS A 1 94 ? -35.398 -16.314 20.249 1.00 88.00 94 LYS A CA 1
ATOM 723 C C . LYS A 1 94 ? -34.812 -15.445 21.369 1.00 88.00 94 LYS A C 1
ATOM 725 O O . LYS A 1 94 ? -33.635 -15.092 21.284 1.00 88.00 94 LYS A O 1
ATOM 730 N N . PRO A 1 95 ? -35.584 -15.142 22.430 1.00 86.94 95 PRO A N 1
ATOM 731 C CA . PRO A 1 95 ? -35.073 -14.441 23.603 1.00 86.94 95 PRO A CA 1
ATOM 732 C C . PRO A 1 95 ? -33.919 -15.208 24.254 1.00 86.94 95 PRO A C 1
ATOM 734 O O . PRO A 1 95 ? -34.077 -16.373 24.627 1.00 86.94 95 PRO A O 1
ATOM 737 N N . VAL A 1 96 ? -32.775 -14.550 24.430 1.00 86.31 96 VAL A N 1
ATOM 738 C CA . VAL A 1 96 ? -31.644 -15.099 25.189 1.00 86.31 96 VAL A CA 1
ATOM 739 C C . VAL A 1 96 ? -31.787 -14.659 26.643 1.00 86.31 96 VAL A C 1
ATOM 741 O O . VAL A 1 96 ? -32.008 -13.480 26.914 1.00 86.31 96 VAL A O 1
ATOM 744 N N . LYS A 1 97 ? -31.694 -15.598 27.590 1.00 87.31 97 LYS A N 1
ATOM 745 C CA . LYS A 1 97 ? -31.633 -15.267 29.020 1.00 87.31 97 LYS A CA 1
ATOM 746 C C . LYS A 1 97 ? -30.194 -14.902 29.360 1.00 87.31 97 LYS A C 1
ATOM 748 O O . LYS A 1 97 ? -29.320 -15.757 29.263 1.00 87.31 97 LYS A O 1
ATOM 753 N N . VAL A 1 98 ? -29.970 -13.651 29.739 1.00 84.12 98 VAL A N 1
ATOM 754 C CA . VAL A 1 98 ? -28.667 -13.160 30.189 1.00 84.12 98 VAL A CA 1
ATOM 755 C C . VAL A 1 98 ? -28.754 -12.926 31.693 1.00 84.12 98 VAL A C 1
ATOM 757 O O . VAL A 1 98 ? -29.679 -12.264 32.166 1.00 84.12 98 VAL A O 1
ATOM 760 N N . GLU A 1 99 ? -27.834 -13.528 32.442 1.00 87.06 99 GLU A N 1
ATOM 761 C CA . GLU A 1 99 ? -27.683 -13.313 33.880 1.00 87.06 99 GLU A CA 1
ATOM 762 C C . GLU A 1 99 ? -26.510 -12.370 34.112 1.00 87.06 99 GLU A C 1
ATOM 764 O O . GLU A 1 99 ? -25.368 -12.709 33.813 1.00 87.06 99 GLU A O 1
ATOM 769 N N . GLU A 1 100 ? -26.798 -11.189 34.645 1.00 87.62 100 GLU A N 1
ATOM 770 C CA . GLU A 1 100 ? -25.798 -10.160 34.920 1.00 87.62 100 GLU A CA 1
ATOM 771 C C . GLU A 1 100 ? -25.937 -9.678 36.359 1.00 87.62 100 GLU A C 1
ATOM 773 O O . GLU A 1 100 ? -27.037 -9.612 36.918 1.00 87.62 100 GLU A O 1
ATOM 778 N N . TRP A 1 101 ? -24.812 -9.327 36.972 1.00 88.25 101 TRP A N 1
ATOM 779 C CA . TRP A 1 101 ? -24.821 -8.585 38.218 1.00 88.25 101 TRP A CA 1
ATOM 780 C C . TRP A 1 101 ? -25.268 -7.155 37.932 1.00 88.25 101 TRP A C 1
ATOM 782 O O . TRP A 1 101 ? -24.702 -6.475 37.076 1.00 88.25 101 TRP A O 1
ATOM 792 N N . GLN A 1 102 ? -26.285 -6.700 38.659 1.00 87.06 102 GLN A N 1
ATOM 793 C CA . GLN A 1 102 ? -26.789 -5.340 38.580 1.00 87.06 102 GLN A CA 1
ATOM 794 C C . GLN A 1 102 ? -26.599 -4.647 39.928 1.00 87.06 102 GLN A C 1
ATOM 796 O O . GLN A 1 102 ? -27.138 -5.083 40.948 1.00 87.06 102 GLN A O 1
ATOM 801 N N . ALA A 1 103 ? -25.850 -3.547 39.913 1.00 88.56 103 ALA A N 1
ATOM 802 C CA . ALA A 1 103 ? -25.742 -2.627 41.032 1.00 88.56 103 ALA A CA 1
ATOM 803 C C . ALA A 1 103 ? -26.872 -1.594 40.970 1.00 88.56 103 ALA A C 1
ATOM 805 O O . ALA A 1 103 ? -27.039 -0.893 39.974 1.00 88.56 103 ALA A O 1
ATOM 806 N N . THR A 1 104 ? -27.651 -1.493 42.043 1.00 87.19 104 THR A N 1
ATOM 807 C CA . THR A 1 104 ? -28.722 -0.505 42.190 1.00 87.19 104 THR A CA 1
ATOM 808 C C . THR A 1 104 ? -28.468 0.333 43.433 1.00 87.19 104 THR A C 1
ATOM 810 O O . THR A 1 104 ? -28.351 -0.199 44.538 1.00 87.19 104 THR A O 1
ATOM 813 N N . LEU A 1 105 ? -28.397 1.651 43.248 1.00 87.62 105 LEU A N 1
ATOM 814 C CA . LEU A 1 105 ? -28.286 2.619 44.336 1.00 87.62 105 LEU A CA 1
ATOM 815 C C . LEU A 1 105 ? -29.671 3.116 44.761 1.00 87.62 105 LEU A C 1
ATOM 817 O O . LEU A 1 105 ? -30.495 3.464 43.907 1.00 87.62 105 LEU A O 1
ATOM 821 N N . ASP A 1 106 ? -29.919 3.223 46.069 1.00 86.31 106 ASP A N 1
ATOM 822 C CA . ASP A 1 106 ? -31.148 3.848 46.567 1.00 86.31 106 ASP A CA 1
ATOM 823 C C . ASP A 1 106 ? -31.073 5.374 46.403 1.00 86.31 106 ASP A C 1
ATOM 825 O O . ASP A 1 106 ? -30.471 6.106 47.198 1.00 86.31 106 ASP A O 1
ATOM 829 N N . LYS A 1 107 ? -31.740 5.868 45.357 1.00 80.75 107 LYS A N 1
ATOM 830 C CA . LYS A 1 107 ? -31.782 7.292 44.999 1.00 80.75 107 LYS A CA 1
ATOM 831 C C . LYS A 1 107 ? -32.369 8.183 46.101 1.00 80.75 107 LYS A C 1
ATOM 833 O O . LYS A 1 107 ? -32.027 9.364 46.153 1.00 80.75 107 LYS A O 1
ATOM 838 N N . LYS A 1 108 ? -33.225 7.652 46.985 1.00 82.38 108 LYS A N 1
ATOM 839 C CA . LYS A 1 108 ? -33.838 8.417 48.086 1.00 82.38 108 LYS A CA 1
ATOM 840 C C . LYS A 1 108 ? -32.862 8.639 49.235 1.00 82.38 108 LYS A C 1
ATOM 842 O O . LYS A 1 108 ? -32.924 9.678 49.885 1.00 82.38 108 LYS A O 1
ATOM 847 N N . LEU A 1 109 ? -31.961 7.686 49.470 1.00 83.75 109 LEU A N 1
ATOM 848 C CA . LEU A 1 109 ? -30.985 7.744 50.559 1.00 83.75 109 LEU A CA 1
ATOM 849 C C . LEU A 1 109 ? -29.660 8.378 50.126 1.00 83.75 109 LEU A C 1
ATOM 851 O O . LEU A 1 109 ? -29.016 9.063 50.924 1.00 83.75 109 LEU A O 1
ATOM 855 N N . ILE A 1 110 ? -29.264 8.198 48.862 1.00 82.88 110 ILE A N 1
ATOM 856 C CA . ILE A 1 110 ? -27.970 8.671 48.365 1.00 82.88 110 ILE A CA 1
ATOM 857 C C . ILE A 1 110 ? -27.911 10.195 48.215 1.00 82.88 110 ILE A C 1
ATOM 859 O O . ILE A 1 110 ? -26.899 10.807 48.547 1.00 82.88 110 ILE A O 1
ATOM 863 N N . GLY A 1 111 ? -29.007 10.827 47.779 1.00 79.31 111 GLY A N 1
ATOM 864 C CA . GLY A 1 111 ? -29.080 12.279 47.597 1.00 79.31 111 GLY A CA 1
ATOM 865 C C . GLY A 1 111 ? -28.842 13.051 48.902 1.00 79.31 111 GLY A C 1
ATOM 866 O O . GLY A 1 111 ? -27.953 13.903 48.943 1.00 79.31 111 GLY A O 1
ATOM 867 N N . PRO A 1 112 ? -29.565 12.735 49.995 1.00 81.81 112 PRO A N 1
ATOM 868 C CA . PRO A 1 112 ? -29.351 13.373 51.293 1.00 81.81 112 PRO A CA 1
ATOM 869 C C . PRO A 1 112 ? -27.976 13.089 51.916 1.00 81.81 112 PRO A C 1
ATOM 871 O O . PRO A 1 112 ? -27.398 13.991 52.524 1.00 81.81 112 PRO A O 1
ATOM 874 N N . ARG A 1 113 ? -27.447 11.862 51.768 1.00 81.12 113 ARG A N 1
ATOM 875 C CA . ARG A 1 113 ? -26.174 11.443 52.387 1.00 81.12 113 ARG A CA 1
ATOM 876 C C . ARG A 1 113 ? -24.938 11.957 51.640 1.00 81.12 113 ARG A C 1
ATOM 878 O O . ARG A 1 113 ? -23.991 12.377 52.293 1.00 81.12 113 ARG A O 1
ATOM 885 N N . LEU A 1 114 ? -24.948 11.953 50.305 1.00 80.25 114 LEU A N 1
ATOM 886 C CA . LEU A 1 114 ? -23.765 12.241 49.475 1.00 80.25 114 LEU A CA 1
ATOM 887 C C . LEU A 1 114 ? -23.863 13.569 48.703 1.00 80.25 114 LEU A C 1
ATOM 889 O O . LEU A 1 114 ? -22.878 14.023 48.129 1.00 80.25 114 LEU A O 1
ATOM 893 N N . LYS A 1 115 ? -25.021 14.246 48.719 1.00 84.69 115 LYS A N 1
ATOM 894 C CA . LYS A 1 115 ? -25.228 15.610 48.191 1.00 84.69 115 LYS A CA 1
ATOM 895 C C . LYS A 1 115 ? -24.606 15.822 46.799 1.00 84.69 115 LYS A C 1
ATOM 897 O O . LYS A 1 115 ? -25.100 15.278 45.816 1.00 84.69 115 LYS A O 1
ATOM 902 N N . LYS A 1 116 ? -23.546 16.636 46.711 1.00 82.06 116 LYS A N 1
ATOM 903 C CA . LYS A 1 116 ? -22.875 17.031 45.460 1.00 82.06 116 LYS A CA 1
ATOM 904 C C . LYS A 1 116 ? -22.135 15.861 44.803 1.00 82.06 116 LYS A C 1
ATOM 906 O O . LYS A 1 116 ? -22.018 15.834 43.582 1.00 82.06 116 LYS A O 1
ATOM 911 N N . ASP A 1 117 ? -21.727 14.878 45.598 1.00 84.44 117 ASP A N 1
ATOM 912 C CA . ASP A 1 117 ? -20.963 13.713 45.157 1.00 84.44 117 ASP A CA 1
ATOM 913 C C . ASP A 1 117 ? -21.851 12.572 44.643 1.00 84.44 117 ASP A C 1
ATOM 915 O O . ASP A 1 117 ? -21.381 11.683 43.934 1.00 84.44 117 ASP A O 1
ATOM 919 N N . ALA A 1 118 ? -23.159 12.613 44.929 1.00 83.88 118 ALA A N 1
ATOM 920 C CA . ALA A 1 118 ? -24.102 11.559 44.553 1.00 83.88 118 ALA A CA 1
ATOM 921 C C . ALA A 1 118 ? -24.093 11.260 43.043 1.00 83.88 118 ALA A C 1
ATOM 923 O O . ALA A 1 118 ? -24.165 10.101 42.643 1.00 83.88 118 ALA A O 1
ATOM 924 N N . LYS A 1 119 ? -23.957 12.294 42.200 1.00 84.38 119 LYS A N 1
ATOM 925 C CA . LYS A 1 119 ? -23.926 12.142 40.737 1.00 84.38 119 LYS A CA 1
ATOM 926 C C . LYS A 1 119 ? -22.627 11.500 40.242 1.00 84.38 119 LYS A C 1
ATOM 928 O O . LYS A 1 119 ? -22.663 10.728 39.293 1.00 84.38 119 LYS A O 1
ATOM 933 N N . VAL A 1 120 ? -21.495 11.803 40.879 1.00 84.31 120 VAL A N 1
ATOM 934 C CA . VAL A 1 120 ? -20.192 11.208 40.537 1.00 84.31 120 VAL A CA 1
ATOM 935 C C . VAL A 1 120 ? -20.196 9.726 40.901 1.00 84.31 120 VAL A C 1
ATOM 937 O O . VAL A 1 120 ? -19.860 8.887 40.071 1.00 84.31 120 VAL A O 1
ATOM 940 N N . ILE A 1 121 ? -20.662 9.402 42.108 1.00 84.38 121 ILE A N 1
ATOM 941 C CA . ILE A 1 121 ? -20.739 8.027 42.615 1.00 84.38 121 ILE A CA 1
ATOM 942 C C . ILE A 1 121 ? -21.718 7.194 41.787 1.00 84.38 121 ILE A C 1
ATOM 944 O O . ILE A 1 121 ? -21.421 6.047 41.467 1.00 84.38 121 ILE A O 1
ATOM 948 N N . GLN A 1 122 ? -22.851 7.774 41.380 1.00 85.88 122 GLN A N 1
ATOM 949 C CA . GLN A 1 122 ? -23.791 7.102 40.486 1.00 85.88 122 GLN A CA 1
ATOM 950 C C . GLN A 1 122 ? -23.124 6.709 39.160 1.00 85.88 122 GLN A C 1
ATOM 952 O O . GLN A 1 122 ? -23.202 5.547 38.774 1.00 85.88 122 GLN A O 1
ATOM 957 N N . SER A 1 123 ? -22.424 7.639 38.505 1.00 83.44 123 SER A N 1
ATOM 958 C CA . SER A 1 123 ? -21.720 7.357 37.248 1.00 83.44 123 SER A CA 1
ATOM 959 C C . SER A 1 123 ? -20.633 6.291 37.406 1.00 83.44 123 SER A C 1
ATOM 961 O O . SER A 1 123 ? -20.444 5.478 36.509 1.00 83.44 123 SER A O 1
ATOM 963 N N . VAL A 1 124 ? -19.922 6.276 38.541 1.00 85.88 124 VAL A N 1
ATOM 964 C CA . VAL A 1 124 ? -18.893 5.263 38.828 1.00 85.88 124 VAL A CA 1
ATOM 965 C C . VAL A 1 124 ? -19.520 3.884 38.998 1.00 85.88 124 VAL A C 1
ATOM 967 O O . VAL A 1 124 ? -19.056 2.933 38.380 1.00 85.88 124 VAL A O 1
ATOM 970 N N . VAL A 1 125 ? -20.593 3.771 39.788 1.00 86.00 125 VAL A N 1
ATOM 971 C CA . VAL A 1 125 ? -21.283 2.493 40.022 1.00 86.00 125 VAL A CA 1
ATOM 972 C C . VAL A 1 125 ? -21.913 1.948 38.737 1.00 86.00 125 VAL A C 1
ATOM 974 O O . VAL A 1 125 ? -21.863 0.744 38.502 1.00 86.00 125 VAL A O 1
ATOM 977 N N . GLU A 1 126 ? -22.458 2.820 37.885 1.00 83.06 126 GLU A N 1
ATOM 978 C CA . GLU A 1 126 ? -23.004 2.446 36.571 1.00 83.06 126 GLU A CA 1
ATOM 979 C C . GLU A 1 126 ? -21.919 1.994 35.573 1.00 83.06 126 GLU A C 1
ATOM 981 O O . GLU A 1 126 ? -22.231 1.274 34.626 1.00 83.06 126 GLU A O 1
ATOM 986 N N . ALA A 1 127 ? -20.654 2.375 35.787 1.00 83.06 127 ALA A N 1
ATOM 987 C CA . ALA A 1 127 ? -19.522 2.039 34.922 1.00 83.06 127 ALA A CA 1
ATOM 988 C C . ALA A 1 127 ? -18.714 0.803 35.375 1.00 83.06 127 ALA A C 1
ATOM 990 O O . ALA A 1 127 ? -17.726 0.459 34.723 1.00 83.06 127 ALA A O 1
ATOM 991 N N . LEU A 1 128 ? -19.093 0.140 36.476 1.00 86.50 128 LEU A N 1
ATOM 992 C CA . LEU A 1 128 ? -18.393 -1.050 36.978 1.00 86.50 128 LEU A CA 1
ATOM 993 C C . LEU A 1 128 ? -18.590 -2.262 36.055 1.00 86.50 128 LEU A C 1
ATOM 995 O O . LEU A 1 128 ? -19.683 -2.516 35.549 1.00 86.50 128 LEU A O 1
ATOM 999 N N . ASP A 1 129 ? -17.533 -3.054 35.879 1.00 85.75 129 ASP A N 1
ATOM 1000 C CA . ASP A 1 129 ? -17.550 -4.277 35.080 1.00 85.75 129 ASP A CA 1
ATOM 1001 C C . ASP A 1 129 ? -18.087 -5.491 35.866 1.00 85.75 129 ASP A C 1
ATOM 1003 O O . ASP A 1 129 ? -18.067 -5.539 37.099 1.00 85.75 129 ASP A O 1
ATOM 1007 N N . GLN A 1 130 ? -18.563 -6.511 35.142 1.00 85.62 130 GLN A N 1
ATOM 1008 C CA . GLN A 1 130 ? -19.182 -7.714 35.725 1.00 85.62 130 GLN A CA 1
ATOM 1009 C C . GLN A 1 130 ? -18.292 -8.455 36.748 1.00 85.62 130 GLN A C 1
ATOM 1011 O O . GLN A 1 130 ? -18.804 -8.811 37.812 1.00 85.62 130 GLN A O 1
ATOM 1016 N N . PRO A 1 131 ? -16.976 -8.657 36.512 1.00 87.00 131 PRO A N 1
ATOM 1017 C CA . PRO A 1 131 ? -16.098 -9.292 37.497 1.00 87.00 131 PRO A CA 1
ATOM 1018 C C . PRO A 1 131 ? -15.959 -8.485 38.793 1.00 87.00 131 PRO A C 1
ATOM 1020 O O . PRO A 1 131 ? -15.906 -9.058 39.884 1.00 87.00 131 PRO A O 1
ATOM 1023 N N . THR A 1 132 ? -15.909 -7.153 38.696 1.00 85.75 132 THR A N 1
ATOM 1024 C CA . THR A 1 132 ? -15.847 -6.295 39.882 1.00 85.75 132 THR A CA 1
ATOM 1025 C C . THR A 1 132 ? -17.167 -6.328 40.634 1.00 85.75 132 THR A C 1
ATOM 1027 O O . THR A 1 132 ? -17.152 -6.471 41.854 1.00 85.75 132 THR A O 1
ATOM 1030 N N . LEU A 1 133 ? -18.304 -6.276 39.936 1.00 87.31 133 LEU A N 1
ATOM 1031 C CA . LEU A 1 133 ? -19.623 -6.387 40.562 1.00 87.31 133 LEU A CA 1
ATOM 1032 C C . LEU A 1 133 ? -19.803 -7.709 41.316 1.00 87.31 133 LEU A C 1
ATOM 1034 O O . LEU A 1 133 ? -20.321 -7.694 42.428 1.00 87.31 133 LEU A O 1
ATOM 1038 N N . GLU A 1 134 ? -19.327 -8.828 40.769 1.00 88.12 134 GLU A N 1
ATOM 1039 C CA . GLU A 1 134 ? -19.342 -10.122 41.460 1.00 88.12 134 GLU A CA 1
ATOM 1040 C C . GLU A 1 134 ? -18.532 -10.087 42.763 1.00 88.12 134 GLU A C 1
ATOM 1042 O O . GLU A 1 134 ? -19.023 -10.491 43.819 1.00 88.12 134 GLU A O 1
ATOM 1047 N N . ARG A 1 135 ? -17.308 -9.547 42.713 1.00 87.56 135 ARG A N 1
ATOM 1048 C CA . ARG A 1 135 ? -16.449 -9.403 43.896 1.00 87.56 135 ARG A CA 1
ATOM 1049 C C . ARG A 1 135 ? -17.097 -8.516 44.962 1.00 87.56 135 ARG A C 1
ATOM 1051 O O . ARG A 1 135 ? -17.115 -8.886 46.134 1.00 87.56 135 ARG A O 1
ATOM 1058 N N . LEU A 1 136 ? -17.636 -7.364 44.562 1.00 86.88 136 LEU A N 1
ATOM 1059 C CA . LEU A 1 136 ? -18.287 -6.425 45.478 1.00 86.88 136 LEU A CA 1
ATOM 1060 C C . LEU A 1 136 ? -19.586 -7.009 46.054 1.00 86.88 136 LEU A C 1
ATOM 1062 O O . LEU A 1 136 ? -19.901 -6.748 47.210 1.00 86.88 136 LEU A O 1
ATOM 1066 N N . ALA A 1 137 ? -20.325 -7.827 45.295 1.00 86.38 137 ALA A N 1
ATOM 1067 C CA . ALA A 1 137 ? -21.527 -8.495 45.793 1.00 86.38 137 ALA A CA 1
ATOM 1068 C C . ALA A 1 137 ? -21.218 -9.441 46.963 1.00 86.38 137 ALA A C 1
ATOM 1070 O O . ALA A 1 137 ? -21.948 -9.448 47.956 1.00 86.38 137 ALA A O 1
ATOM 1071 N N . LEU A 1 138 ? -20.120 -10.200 46.868 1.00 86.00 138 LEU A N 1
ATOM 1072 C CA . LEU A 1 138 ? -19.644 -11.063 47.953 1.00 86.00 138 LEU A CA 1
ATOM 1073 C C . LEU A 1 138 ? -19.211 -10.238 49.173 1.00 86.00 138 LEU A C 1
ATOM 1075 O O . LEU A 1 138 ? -19.594 -10.549 50.298 1.00 86.00 138 LEU A O 1
ATOM 1079 N N . GLU A 1 139 ? -18.487 -9.138 48.955 1.00 85.25 139 GLU A N 1
ATOM 1080 C CA . GLU A 1 139 ? -18.017 -8.270 50.041 1.00 85.25 139 GLU A CA 1
ATOM 1081 C C . GLU A 1 139 ? -19.166 -7.573 50.791 1.00 85.25 139 GLU A C 1
ATOM 1083 O O . GLU A 1 139 ? -19.171 -7.529 52.024 1.00 85.25 139 GLU A O 1
ATOM 1088 N N . VAL A 1 140 ? -20.189 -7.099 50.072 1.00 86.12 140 VAL A N 1
ATOM 1089 C CA . VAL A 1 140 ? -21.407 -6.532 50.677 1.00 86.12 140 VAL A CA 1
ATOM 1090 C C . VAL A 1 140 ? -22.173 -7.589 51.480 1.00 86.12 140 VAL A C 1
ATOM 1092 O O . VAL A 1 140 ? -22.777 -7.256 52.503 1.00 86.12 140 VAL A O 1
ATOM 1095 N N . ALA A 1 141 ? -22.157 -8.855 51.052 1.00 82.75 141 ALA A N 1
ATOM 1096 C CA . ALA A 1 141 ? -22.813 -9.942 51.773 1.00 82.75 141 ALA A CA 1
ATOM 1097 C C . ALA A 1 141 ? -22.107 -10.288 53.097 1.00 82.75 141 ALA A C 1
ATOM 1099 O O . ALA A 1 141 ? -22.795 -10.561 54.080 1.00 82.75 141 ALA A O 1
ATOM 1100 N N . GLU A 1 142 ? -20.772 -10.238 53.136 1.00 83.88 142 GLU A N 1
ATOM 1101 C CA . GLU A 1 142 ? -19.978 -10.561 54.330 1.00 83.88 142 GLU A CA 1
ATOM 1102 C C . GLU A 1 142 ? -19.860 -9.396 55.320 1.00 83.88 142 GLU A C 1
ATOM 1104 O O . GLU A 1 142 ? -20.071 -9.579 56.519 1.00 83.88 142 GLU A O 1
ATOM 1109 N N . LYS A 1 143 ? -19.513 -8.194 54.841 1.00 83.25 143 LYS A N 1
ATOM 1110 C CA . LYS A 1 143 ? -19.163 -7.047 55.701 1.00 83.25 143 LYS A CA 1
ATOM 1111 C C . LYS A 1 143 ? -20.289 -6.026 55.851 1.00 83.25 143 LYS A C 1
ATOM 1113 O O . LYS A 1 143 ? -20.236 -5.184 56.743 1.00 83.25 143 LYS A O 1
ATOM 1118 N N . GLY A 1 144 ? -21.289 -6.051 54.967 1.00 78.31 144 GLY A N 1
ATOM 1119 C CA . GLY A 1 144 ? -22.390 -5.079 54.945 1.00 78.31 144 GLY A CA 1
ATOM 1120 C C . GLY A 1 144 ? -22.004 -3.666 54.481 1.00 78.31 144 GLY A C 1
ATOM 1121 O O . GLY A 1 144 ? -22.889 -2.817 54.352 1.00 78.31 144 GLY A O 1
ATOM 1122 N N . ILE A 1 145 ? -20.718 -3.418 54.212 1.00 83.69 145 ILE A N 1
ATOM 1123 C CA . ILE A 1 145 ? -20.146 -2.166 53.705 1.00 83.69 145 ILE A CA 1
ATOM 1124 C C . ILE A 1 145 ? -19.089 -2.519 52.658 1.00 83.69 145 ILE A C 1
ATOM 1126 O O . ILE A 1 145 ? -18.340 -3.479 52.837 1.00 83.69 145 ILE A O 1
ATOM 1130 N N . VAL A 1 146 ? -19.026 -1.739 51.582 1.00 86.25 146 VAL A N 1
ATOM 1131 C CA . VAL A 1 146 ? -18.037 -1.893 50.515 1.00 86.25 146 VAL A CA 1
ATOM 1132 C C . VAL A 1 146 ? -17.398 -0.555 50.167 1.00 86.25 146 VAL A C 1
ATOM 1134 O O . VAL A 1 146 ? -18.076 0.471 50.168 1.00 86.25 146 VAL A O 1
ATOM 1137 N N . SER A 1 147 ? -16.100 -0.565 49.872 1.00 84.25 147 SER A N 1
ATOM 1138 C CA . SER A 1 147 ? -15.362 0.618 49.425 1.00 84.25 147 SER A CA 1
ATOM 1139 C C . SER A 1 147 ? -15.241 0.609 47.902 1.00 84.25 147 SER A C 1
ATOM 1141 O O . SER A 1 147 ? -14.801 -0.385 47.324 1.00 84.25 147 SER A O 1
ATOM 1143 N N . ILE A 1 148 ? -15.658 1.696 47.252 1.00 84.81 148 ILE A N 1
ATOM 1144 C CA . ILE A 1 148 ? -15.558 1.878 45.799 1.00 84.81 148 ILE A CA 1
ATOM 1145 C C . ILE A 1 148 ? -14.638 3.058 45.516 1.00 84.81 148 ILE A C 1
ATOM 1147 O O . ILE A 1 148 ? -14.837 4.144 46.063 1.00 84.81 148 ILE A O 1
ATOM 1151 N N . ASP A 1 149 ? -13.662 2.853 44.636 1.00 82.31 149 ASP A N 1
ATOM 1152 C CA . ASP A 1 149 ? -12.766 3.910 44.178 1.00 82.31 149 ASP A CA 1
ATOM 1153 C C . ASP A 1 149 ? -13.511 4.880 43.257 1.00 82.31 149 ASP A C 1
ATOM 1155 O O . ASP A 1 149 ? -14.195 4.478 42.314 1.00 82.31 149 ASP A O 1
ATOM 1159 N N . THR A 1 150 ? -13.370 6.175 43.518 1.00 82.19 150 THR A N 1
ATOM 1160 C CA . THR A 1 150 ? -14.027 7.243 42.764 1.00 82.19 150 THR A CA 1
ATOM 1161 C C . THR A 1 150 ? -13.015 8.311 42.353 1.00 82.19 150 THR A C 1
ATOM 1163 O O . THR A 1 150 ? -12.018 8.529 43.048 1.00 82.19 150 THR A O 1
ATOM 1166 N N . PRO A 1 151 ? -13.276 9.064 41.268 1.00 79.12 151 PRO A N 1
ATOM 1167 C CA . PRO A 1 151 ? -12.607 10.343 41.045 1.00 79.12 151 PRO A CA 1
ATOM 1168 C C . PRO A 1 151 ? -12.726 11.242 42.286 1.00 79.12 151 PRO A C 1
ATOM 1170 O O . PRO A 1 151 ? -13.657 11.068 43.077 1.00 79.12 151 PRO A O 1
ATOM 1173 N N . ALA A 1 152 ? -11.796 12.188 42.456 1.00 82.06 152 ALA A N 1
ATOM 1174 C CA . ALA A 1 152 ? -11.752 13.063 43.628 1.00 82.06 152 ALA A CA 1
ATOM 1175 C C . ALA A 1 152 ? -13.126 13.693 43.920 1.00 82.06 152 ALA A C 1
ATOM 1177 O O . ALA A 1 152 ? -13.680 14.427 43.099 1.00 82.06 152 ALA A O 1
ATOM 1178 N N . LEU A 1 153 ? -13.666 13.361 45.091 1.00 78.31 153 LEU A N 1
ATOM 1179 C CA . LEU A 1 153 ? -14.940 13.858 45.603 1.00 78.31 153 LEU A CA 1
ATOM 1180 C C . LEU A 1 153 ? -14.780 15.306 46.085 1.00 78.31 153 LEU A C 1
ATOM 1182 O O . LEU A 1 153 ? -13.657 15.800 46.220 1.00 78.31 153 LEU A O 1
ATOM 1186 N N . GLY A 1 154 ? -15.885 15.988 46.398 1.00 71.00 154 GLY A N 1
ATOM 1187 C CA . GLY A 1 154 ? -15.863 17.374 46.884 1.00 71.00 154 GLY A CA 1
ATOM 1188 C C . GLY A 1 154 ? -14.969 17.605 48.112 1.00 71.00 154 GLY A C 1
ATOM 1189 O O . GLY A 1 154 ? -14.458 18.707 48.297 1.00 71.00 154 GLY A O 1
ATOM 1190 N N . ASP A 1 155 ? -14.723 16.550 48.892 1.00 73.31 155 ASP A N 1
ATOM 1191 C CA . ASP A 1 155 ? -13.876 16.557 50.090 1.00 73.31 155 ASP A CA 1
ATOM 1192 C C . ASP A 1 155 ? -12.425 16.084 49.829 1.00 73.31 155 ASP A C 1
ATOM 1194 O O . ASP A 1 155 ? -11.668 15.857 50.770 1.00 73.31 155 ASP A O 1
ATOM 1198 N N . GLY A 1 156 ? -12.034 15.855 48.569 1.00 73.62 156 GLY A N 1
ATOM 1199 C CA . GLY A 1 156 ? -10.700 15.366 48.182 1.00 73.62 156 GLY A CA 1
ATOM 1200 C C . GLY A 1 156 ? -10.471 13.860 48.378 1.00 73.62 156 GLY A C 1
ATOM 1201 O O . GLY A 1 156 ? -9.395 13.356 48.061 1.00 73.62 156 GLY A O 1
ATOM 1202 N N . ARG A 1 157 ? -11.474 13.124 48.873 1.00 79.62 157 ARG A N 1
ATOM 1203 C CA . ARG A 1 157 ? -11.439 11.658 49.001 1.00 79.62 157 ARG A CA 1
ATOM 1204 C C . ARG A 1 157 ? -11.544 10.986 47.629 1.00 79.62 157 ARG A C 1
ATOM 1206 O O . ARG A 1 157 ? -12.276 11.456 46.763 1.00 79.62 157 ARG A O 1
ATOM 1213 N N . THR A 1 158 ? -10.836 9.875 47.453 1.00 82.31 158 THR A N 1
ATOM 1214 C CA . THR A 1 158 ? -10.800 9.078 46.209 1.00 82.31 158 THR A CA 1
ATOM 1215 C C . THR A 1 158 ? -11.503 7.728 46.342 1.00 82.31 158 THR A C 1
ATOM 1217 O O . THR A 1 158 ? -11.394 6.882 45.462 1.00 82.31 158 THR A O 1
ATOM 1220 N N . SER A 1 159 ? -12.198 7.498 47.452 1.00 82.94 159 SER A N 1
ATOM 1221 C CA . SER A 1 159 ? -13.006 6.306 47.673 1.00 82.94 159 SER A CA 1
ATOM 1222 C C . SER A 1 159 ? -14.220 6.638 48.533 1.00 82.94 159 SER A C 1
ATOM 1224 O O . SER A 1 159 ? -14.203 7.590 49.327 1.00 82.94 159 SER A O 1
ATOM 1226 N N . VAL A 1 160 ? -15.287 5.860 48.359 1.00 85.06 160 VAL A N 1
ATOM 1227 C CA . VAL A 1 160 ? -16.522 5.983 49.133 1.00 85.06 160 VAL A CA 1
ATOM 1228 C C . VAL A 1 160 ? -16.948 4.638 49.700 1.00 85.06 160 VAL A C 1
ATOM 1230 O O . VAL A 1 160 ? -16.970 3.626 49.003 1.00 85.06 160 VAL A O 1
ATOM 1233 N N . GLU A 1 161 ? -17.328 4.648 50.973 1.00 86.12 161 GLU A N 1
ATOM 1234 C CA . GLU A 1 161 ? -17.929 3.500 51.639 1.00 86.12 161 GLU A CA 1
ATOM 1235 C C . GLU A 1 161 ? -19.446 3.516 51.438 1.00 86.12 161 GLU A C 1
ATOM 1237 O O . GLU A 1 161 ? -20.137 4.473 51.800 1.00 86.12 161 GLU A O 1
ATOM 1242 N N . LEU A 1 162 ? -19.973 2.443 50.855 1.00 85.19 162 LEU A N 1
ATOM 1243 C CA . LEU A 1 162 ? -21.397 2.244 50.631 1.00 85.19 162 LEU A CA 1
ATOM 1244 C C . LEU A 1 162 ? -21.875 1.062 51.465 1.00 85.19 162 LEU A C 1
ATOM 1246 O O . LEU A 1 162 ? -21.391 -0.060 51.325 1.00 85.19 162 LEU A O 1
ATOM 1250 N N . SER A 1 163 ? -22.842 1.318 52.341 1.00 84.69 163 SER A N 1
ATOM 1251 C CA . SER A 1 163 ? -23.506 0.264 53.101 1.00 84.69 163 SER A CA 1
ATOM 1252 C C . SER A 1 163 ? -24.527 -0.481 52.240 1.00 84.69 163 SER A C 1
ATOM 1254 O O . SER A 1 163 ? -25.012 0.028 51.226 1.00 84.69 163 SER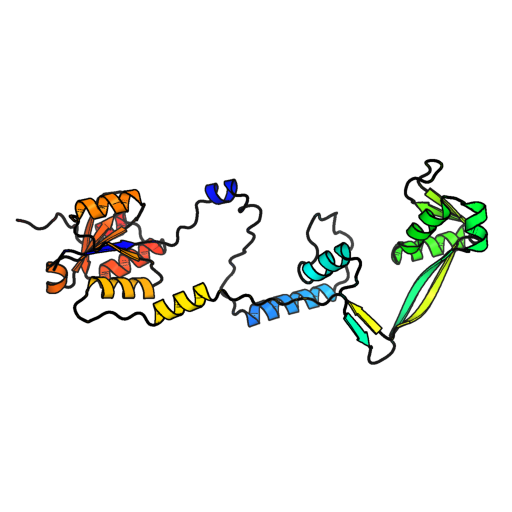 A O 1
ATOM 1256 N N . LYS A 1 164 ? -24.927 -1.670 52.695 1.00 83.81 164 LYS A N 1
ATOM 1257 C CA . LYS A 1 164 ? -25.979 -2.496 52.081 1.00 83.81 164 LYS A CA 1
ATOM 1258 C C . LYS A 1 164 ? -27.326 -1.771 51.916 1.00 83.81 164 LYS A C 1
ATOM 1260 O O . LYS A 1 164 ? -28.106 -2.121 51.039 1.00 83.81 164 LYS A O 1
ATOM 1265 N N . GLU A 1 165 ? -27.599 -0.753 52.736 1.00 83.38 165 GLU A N 1
ATOM 1266 C CA . GLU A 1 165 ? -28.788 0.104 52.597 1.00 83.38 165 GLU A CA 1
ATOM 1267 C C . GLU A 1 165 ? -28.711 1.043 51.386 1.00 83.38 165 GLU A C 1
ATOM 1269 O O . GLU A 1 165 ? -29.735 1.478 50.871 1.00 83.38 165 GLU A O 1
ATOM 1274 N N . LEU A 1 166 ? -27.498 1.408 50.963 1.00 83.75 166 LEU A N 1
ATOM 1275 C CA . LEU A 1 166 ? -27.256 2.371 49.891 1.00 83.75 166 LEU A CA 1
ATOM 1276 C C . LEU A 1 166 ? -27.029 1.700 48.542 1.00 83.75 166 LEU A C 1
ATOM 1278 O O . LEU A 1 166 ? -27.442 2.255 47.524 1.00 83.75 166 LEU A O 1
ATOM 1282 N N . LEU A 1 167 ? -26.380 0.535 48.538 1.00 85.19 167 LEU A N 1
ATOM 1283 C CA . LEU A 1 167 ? -26.003 -0.203 47.340 1.00 85.19 167 LEU A CA 1
ATOM 1284 C C . LEU A 1 167 ? -26.458 -1.658 47.450 1.00 85.19 167 LEU A C 1
ATOM 1286 O O . LEU A 1 167 ? -25.983 -2.416 48.294 1.00 85.19 167 LEU A O 1
ATOM 1290 N N . THR A 1 168 ? -27.349 -2.058 46.547 1.00 87.19 168 THR A N 1
ATOM 1291 C CA . THR A 1 168 ? -27.757 -3.454 46.373 1.00 87.19 168 THR A CA 1
ATOM 1292 C C . THR A 1 168 ? -27.130 -4.000 45.098 1.00 87.19 168 THR A C 1
ATOM 1294 O O . THR A 1 168 ? -27.372 -3.460 44.021 1.00 87.19 168 THR A O 1
ATOM 1297 N N . ILE A 1 169 ? -26.345 -5.074 45.209 1.00 88.69 169 ILE A N 1
ATOM 1298 C CA . ILE A 1 169 ? -25.789 -5.797 44.059 1.00 88.69 169 ILE A CA 1
ATOM 1299 C C . ILE A 1 169 ? -26.420 -7.188 44.031 1.00 88.69 169 ILE A C 1
ATOM 1301 O O . ILE A 1 169 ? -26.289 -7.948 44.988 1.00 88.69 169 ILE A O 1
ATOM 1305 N N . ALA A 1 170 ? -27.130 -7.514 42.953 1.00 88.19 170 ALA A N 1
ATOM 1306 C CA . ALA A 1 170 ? -27.812 -8.797 42.801 1.00 88.19 170 ALA A CA 1
ATOM 1307 C C . ALA A 1 170 ? -27.689 -9.322 41.368 1.00 88.19 170 ALA A C 1
ATOM 1309 O O . ALA A 1 170 ? -27.583 -8.537 40.426 1.00 88.19 170 ALA A O 1
ATOM 1310 N N . LYS A 1 171 ? -27.730 -10.650 41.199 1.00 89.88 171 LYS A N 1
ATOM 1311 C CA . LYS A 1 171 ? -27.883 -11.260 39.873 1.00 89.88 171 LYS A CA 1
ATOM 1312 C C . LYS A 1 171 ? -29.310 -11.047 39.390 1.00 89.88 171 LYS A C 1
ATOM 1314 O O . LYS A 1 171 ? -30.260 -11.444 40.063 1.00 89.88 171 LYS A O 1
ATOM 1319 N N . VAL A 1 172 ? -29.449 -10.445 38.218 1.00 88.62 172 VAL A N 1
ATOM 1320 C CA . VAL A 1 172 ? -30.734 -10.211 37.569 1.00 88.62 172 VAL A CA 1
ATOM 1321 C C . VAL A 1 172 ? -30.739 -10.961 36.248 1.00 88.62 172 VAL A C 1
ATOM 1323 O O . VAL A 1 172 ? -29.880 -10.759 35.392 1.00 88.62 172 VAL A O 1
ATOM 1326 N N . THR A 1 173 ? -31.724 -11.841 36.075 1.00 88.00 173 THR A N 1
ATOM 1327 C CA . THR A 1 173 ? -31.957 -12.521 34.802 1.00 88.00 173 THR A CA 1
ATOM 1328 C C . THR A 1 173 ? -32.824 -11.633 33.920 1.00 88.00 173 THR A C 1
ATOM 1330 O O . THR A 1 173 ? -33.982 -11.356 34.243 1.00 88.00 173 THR A O 1
ATOM 1333 N N . ARG A 1 174 ? -32.292 -11.210 32.773 1.00 83.69 174 ARG A N 1
ATOM 1334 C CA . ARG A 1 174 ? -33.027 -10.428 31.777 1.00 83.69 174 ARG A CA 1
ATOM 1335 C C . ARG A 1 174 ? -33.179 -11.221 30.486 1.00 83.69 174 ARG A C 1
ATOM 1337 O O . ARG A 1 174 ? -32.232 -11.819 29.983 1.00 83.69 174 ARG A O 1
ATOM 1344 N N . ALA A 1 175 ? -34.384 -11.196 29.922 1.00 85.19 175 ALA A N 1
ATOM 1345 C CA . ALA A 1 175 ? -34.613 -11.666 28.562 1.00 85.19 175 ALA A CA 1
ATOM 1346 C C . ALA A 1 175 ? -34.152 -10.591 27.565 1.00 85.19 175 ALA A C 1
ATOM 1348 O O . ALA A 1 175 ? -34.680 -9.475 27.544 1.00 85.19 175 ALA A O 1
ATOM 1349 N N . GLN A 1 176 ? -33.158 -10.924 26.748 1.00 83.94 176 GLN A N 1
ATOM 1350 C CA . GLN A 1 176 ? -32.660 -10.088 25.668 1.00 83.94 176 GLN A CA 1
ATOM 1351 C C . GLN A 1 176 ? -33.282 -10.543 24.343 1.00 83.94 176 GLN A C 1
ATOM 1353 O O . GLN A 1 176 ? -33.014 -11.640 23.860 1.00 83.94 176 GLN A O 1
ATOM 1358 N N . ASN A 1 177 ? -34.109 -9.678 23.752 1.00 88.56 177 ASN A N 1
ATOM 1359 C CA . ASN A 1 177 ? -34.775 -9.922 22.462 1.00 88.56 177 ASN A CA 1
ATOM 1360 C C . ASN A 1 177 ? -34.045 -9.263 21.286 1.00 88.56 177 ASN A C 1
ATOM 1362 O O . ASN A 1 177 ? -34.431 -9.438 20.135 1.00 88.56 177 ASN A O 1
ATOM 1366 N N . THR A 1 178 ? -33.031 -8.445 21.565 1.00 87.00 178 THR A N 1
ATOM 1367 C CA . THR A 1 178 ? -32.360 -7.624 20.559 1.00 87.00 178 THR A CA 1
ATOM 1368 C C . THR A 1 178 ? -30.871 -7.602 20.841 1.00 87.00 178 THR A C 1
ATOM 1370 O O . THR A 1 178 ? -30.442 -7.323 21.965 1.00 87.00 178 THR A O 1
ATOM 1373 N N . ARG A 1 179 ? -30.087 -7.884 19.807 1.00 83.06 179 ARG A N 1
ATOM 1374 C CA . ARG A 1 179 ? -28.641 -7.729 19.796 1.00 83.06 179 ARG A CA 1
ATOM 1375 C C . ARG A 1 179 ? -28.300 -6.348 19.263 1.00 83.06 179 ARG A C 1
ATOM 1377 O O . ARG A 1 179 ? -28.881 -5.889 18.284 1.00 83.06 179 ARG A O 1
ATOM 1384 N N . VAL A 1 180 ? -27.352 -5.693 19.915 1.00 84.00 180 VAL A N 1
ATOM 1385 C CA . VAL A 1 180 ? -26.844 -4.389 19.499 1.00 84.00 180 VAL A CA 1
ATOM 1386 C C . VAL A 1 180 ? -25.347 -4.516 19.282 1.00 84.00 180 VAL A C 1
ATOM 1388 O O . VAL A 1 180 ? -24.660 -5.056 20.146 1.00 84.00 180 VAL A O 1
ATOM 1391 N N . TYR A 1 181 ? -24.851 -4.070 18.134 1.00 83.62 181 TYR A N 1
ATOM 1392 C CA . TYR A 1 181 ? -23.423 -4.106 17.825 1.00 83.62 181 TYR A CA 1
ATOM 1393 C C . TYR A 1 181 ? -23.046 -3.027 16.806 1.00 83.62 181 TYR A C 1
ATOM 1395 O O . TYR A 1 181 ? -23.889 -2.552 16.042 1.00 83.62 181 TYR A O 1
ATOM 1403 N N . THR A 1 182 ? -21.769 -2.652 16.789 1.00 83.50 182 THR A N 1
ATOM 1404 C CA . THR A 1 182 ? -21.197 -1.813 15.732 1.00 83.50 182 THR A CA 1
ATOM 1405 C C . THR A 1 182 ? -20.779 -2.722 14.575 1.00 83.50 182 THR A C 1
ATOM 1407 O O . THR A 1 182 ? -20.035 -3.676 14.816 1.00 83.50 182 THR A O 1
ATOM 1410 N N . PRO A 1 183 ? -21.286 -2.512 13.348 1.00 81.50 183 PRO A N 1
ATOM 1411 C CA . PRO A 1 183 ? -20.975 -3.392 12.232 1.00 81.50 183 PRO A CA 1
ATOM 1412 C C . PRO A 1 183 ? -19.527 -3.196 11.777 1.00 81.50 183 PRO A C 1
ATOM 1414 O O . PRO A 1 183 ? -19.017 -2.078 11.771 1.00 81.50 183 PRO A O 1
ATOM 1417 N N . ASN A 1 184 ? -18.895 -4.289 11.354 1.00 81.44 184 ASN A N 1
ATOM 1418 C CA . ASN A 1 184 ? -17.611 -4.215 10.671 1.00 81.44 184 ASN A CA 1
ATOM 1419 C C . ASN A 1 184 ? -17.822 -3.725 9.235 1.00 81.44 184 ASN A C 1
ATOM 1421 O O . ASN A 1 184 ? -18.796 -4.123 8.588 1.00 81.44 184 ASN A O 1
ATOM 1425 N N . VAL A 1 185 ? -16.900 -2.908 8.731 1.00 78.00 185 VAL A N 1
ATOM 1426 C CA . VAL A 1 185 ? -16.956 -2.362 7.370 1.00 78.00 185 VAL A CA 1
ATOM 1427 C C . VAL A 1 185 ? -15.895 -3.031 6.499 1.00 78.00 185 VAL A C 1
ATOM 1429 O O . VAL A 1 185 ? -14.737 -3.143 6.887 1.00 78.00 185 VAL A O 1
ATOM 1432 N N . ILE A 1 186 ? -16.299 -3.486 5.311 1.00 79.25 186 ILE A N 1
ATOM 1433 C CA . ILE A 1 186 ? -15.381 -3.915 4.251 1.00 79.25 186 ILE A CA 1
ATOM 1434 C C . ILE A 1 186 ? -15.411 -2.829 3.182 1.00 79.25 186 ILE A C 1
ATOM 1436 O O . ILE A 1 186 ? -16.453 -2.608 2.566 1.00 79.25 186 ILE A O 1
ATOM 1440 N N . GLU A 1 187 ? -14.278 -2.169 2.961 1.00 75.75 187 GLU A N 1
ATOM 1441 C CA . GLU A 1 187 ? -14.159 -1.080 1.993 1.00 75.75 187 GLU A CA 1
ATOM 1442 C C . GLU A 1 187 ? -13.246 -1.482 0.822 1.00 75.75 187 GLU A C 1
ATOM 1444 O O . GLU A 1 187 ? -12.023 -1.356 0.903 1.00 75.75 187 GLU A O 1
ATOM 1449 N N . PRO A 1 188 ? -13.805 -1.982 -0.293 1.00 79.06 188 PRO A N 1
ATOM 1450 C CA . PRO A 1 188 ? -13.035 -2.163 -1.512 1.00 79.06 188 PRO A CA 1
ATOM 1451 C C . PRO A 1 188 ? -12.869 -0.813 -2.226 1.00 79.06 188 PRO A C 1
ATOM 1453 O O . PRO A 1 188 ? -13.824 -0.271 -2.784 1.00 79.06 188 PRO A O 1
ATOM 1456 N N . SER A 1 189 ? -11.647 -0.278 -2.232 1.00 82.69 189 SER A N 1
ATOM 1457 C CA . SER A 1 189 ? -11.316 0.983 -2.906 1.00 82.69 189 SER A CA 1
ATOM 1458 C C . SER A 1 189 ? -10.522 0.740 -4.191 1.00 82.69 189 SER A C 1
ATOM 1460 O O . SER A 1 189 ? -9.481 0.079 -4.184 1.00 82.69 189 SER A O 1
ATOM 1462 N N . PHE A 1 190 ? -11.008 1.282 -5.311 1.00 82.38 190 PHE A N 1
ATOM 1463 C CA . PHE A 1 190 ? -10.411 1.091 -6.634 1.00 82.38 190 PHE A CA 1
ATOM 1464 C C . PHE A 1 190 ? -10.021 2.426 -7.272 1.00 82.38 190 PHE A C 1
ATOM 1466 O O . PHE A 1 190 ? -10.865 3.251 -7.620 1.00 82.38 190 PHE A O 1
ATOM 1473 N N . GLY A 1 191 ? -8.720 2.622 -7.494 1.00 87.56 191 GLY A N 1
ATOM 1474 C CA . GLY A 1 191 ? -8.203 3.808 -8.174 1.00 87.56 191 GLY A CA 1
ATOM 1475 C C . GLY A 1 191 ? -8.444 3.761 -9.684 1.00 87.56 191 GLY A C 1
ATOM 1476 O O . GLY A 1 191 ? -7.653 3.158 -10.411 1.00 87.56 191 GLY A O 1
ATOM 1477 N N . ILE A 1 192 ? -9.482 4.452 -10.169 1.00 87.50 192 ILE A N 1
ATOM 1478 C CA . ILE A 1 192 ? -9.853 4.490 -11.599 1.00 87.50 192 ILE A CA 1
ATOM 1479 C C . ILE A 1 192 ? -8.679 4.928 -12.484 1.00 87.50 192 ILE A C 1
ATOM 1481 O O . ILE A 1 192 ? -8.477 4.353 -13.548 1.00 87.50 192 ILE A O 1
ATOM 1485 N N . GLY A 1 193 ? -7.856 5.883 -12.037 1.00 83.44 193 GLY A N 1
ATOM 1486 C CA . GLY A 1 193 ? -6.680 6.328 -12.795 1.00 83.44 193 GLY A CA 1
ATOM 1487 C C . GLY A 1 193 ? -5.661 5.211 -13.046 1.00 83.44 193 GLY A C 1
ATOM 1488 O O . GLY A 1 193 ? -5.147 5.087 -14.155 1.00 83.44 193 GLY A O 1
ATOM 1489 N N . ARG A 1 194 ? -5.419 4.344 -12.052 1.00 78.25 194 ARG A N 1
ATOM 1490 C CA . ARG A 1 194 ? -4.525 3.184 -12.208 1.00 78.25 194 ARG A CA 1
ATOM 1491 C C . ARG A 1 194 ? -5.141 2.125 -13.111 1.00 78.25 194 ARG A C 1
ATOM 1493 O O . ARG A 1 194 ? -4.447 1.585 -13.960 1.00 78.25 194 ARG A O 1
ATOM 1500 N N . ILE A 1 195 ? -6.440 1.863 -12.962 1.00 81.94 195 ILE A N 1
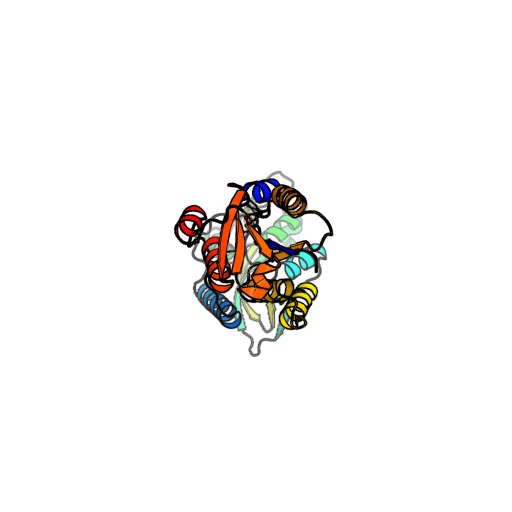ATOM 1501 C CA . ILE A 1 195 ? -7.161 0.924 -13.832 1.00 81.94 195 ILE A CA 1
ATOM 1502 C C . ILE A 1 195 ? -7.091 1.398 -15.285 1.00 81.94 195 ILE A C 1
ATOM 1504 O O . ILE A 1 195 ? -6.725 0.624 -16.164 1.00 81.94 195 ILE A O 1
ATOM 1508 N N . LEU A 1 196 ? -7.366 2.679 -15.531 1.00 84.56 196 LEU A N 1
ATOM 1509 C CA . LEU A 1 196 ? -7.283 3.277 -16.857 1.00 84.56 196 LEU A CA 1
ATOM 1510 C C . LEU A 1 196 ? -5.865 3.190 -17.425 1.00 84.56 196 LEU A C 1
ATOM 1512 O O . LEU A 1 196 ? -5.699 2.780 -18.569 1.00 84.56 196 LEU A O 1
ATOM 1516 N N . TYR A 1 197 ? -4.846 3.516 -16.629 1.00 81.00 197 TYR A N 1
ATOM 1517 C CA . TYR A 1 197 ? -3.450 3.379 -17.040 1.00 81.00 197 TYR A CA 1
ATOM 1518 C C . TYR A 1 197 ? -3.106 1.932 -17.427 1.00 81.00 197 TYR A C 1
ATOM 1520 O O . TYR A 1 197 ? -2.514 1.704 -18.480 1.00 81.00 197 TYR A O 1
ATOM 1528 N N . CYS A 1 198 ? -3.534 0.946 -16.632 1.00 78.19 198 CYS A N 1
ATOM 1529 C CA . CYS A 1 198 ? -3.348 -0.469 -16.948 1.00 78.19 198 CYS A CA 1
ATOM 1530 C C . CYS A 1 198 ? -4.036 -0.865 -18.260 1.00 78.19 198 CYS A C 1
ATOM 1532 O O . CYS A 1 198 ? -3.422 -1.555 -19.069 1.00 78.19 198 CYS A O 1
ATOM 1534 N N . VAL A 1 199 ? -5.270 -0.407 -18.500 1.00 83.94 199 VAL A N 1
ATOM 1535 C CA . VAL A 1 199 ? -5.992 -0.674 -19.756 1.00 83.94 199 VAL A CA 1
ATOM 1536 C C . VAL A 1 199 ? -5.259 -0.051 -20.940 1.00 83.94 199 VAL A C 1
ATOM 1538 O O . VAL A 1 199 ? -4.957 -0.757 -21.896 1.00 83.94 199 VAL A O 1
ATOM 1541 N N . LEU A 1 200 ? -4.905 1.236 -20.857 1.00 81.44 200 LEU A N 1
ATOM 1542 C CA . LEU A 1 200 ? -4.166 1.935 -21.913 1.00 81.44 200 LEU A CA 1
ATOM 1543 C C . LEU A 1 200 ? -2.854 1.216 -22.241 1.00 81.44 200 LEU A C 1
ATOM 1545 O O . LEU A 1 200 ? -2.534 1.033 -23.414 1.00 81.44 200 LEU A O 1
ATOM 1549 N N . LYS A 1 201 ? -2.140 0.752 -21.209 1.00 73.44 201 LYS A N 1
ATOM 1550 C CA . LYS A 1 201 ? -0.905 -0.021 -21.349 1.00 73.44 201 LYS A CA 1
ATOM 1551 C C . LYS A 1 201 ? -1.143 -1.386 -22.003 1.00 73.44 201 LYS A C 1
ATOM 1553 O O . LYS A 1 201 ? -0.383 -1.767 -22.883 1.00 73.44 201 LYS A O 1
ATOM 1558 N N . GLN A 1 202 ? -2.191 -2.113 -21.617 1.00 77.12 202 GLN A N 1
ATOM 1559 C CA . GLN A 1 202 ? -2.527 -3.421 -22.200 1.00 77.12 202 GLN A CA 1
ATOM 1560 C C . GLN A 1 202 ? -3.001 -3.328 -23.654 1.00 77.12 202 GLN A C 1
ATOM 1562 O O . GLN A 1 202 ? -2.780 -4.254 -24.428 1.00 77.12 202 GLN A O 1
ATOM 1567 N N . THR A 1 203 ? -3.640 -2.221 -24.033 1.00 82.44 203 THR A N 1
ATOM 1568 C CA . THR A 1 203 ? -4.090 -1.971 -25.411 1.00 82.44 203 THR A CA 1
ATOM 1569 C C . THR A 1 203 ? -3.053 -1.250 -26.269 1.00 82.44 203 THR A C 1
ATOM 1571 O O . THR A 1 203 ? -3.337 -0.926 -27.423 1.00 82.44 203 THR A O 1
ATOM 1574 N N . TYR A 1 204 ? -1.872 -0.951 -25.721 1.00 81.12 204 TYR A N 1
ATOM 1575 C CA . TYR A 1 204 ? -0.837 -0.237 -26.453 1.00 81.12 204 TYR A CA 1
ATOM 1576 C C . TYR A 1 204 ? -0.356 -1.068 -27.645 1.00 81.12 204 TYR A C 1
ATOM 1578 O O . TYR A 1 204 ? 0.010 -2.234 -27.518 1.00 81.12 204 TYR A O 1
ATOM 1586 N N . TRP A 1 205 ? -0.340 -0.435 -28.812 1.00 81.62 205 TRP A N 1
ATOM 1587 C CA . TRP A 1 205 ? 0.131 -1.015 -30.060 1.00 81.62 205 TRP A CA 1
ATOM 1588 C C . TRP A 1 205 ? 0.966 0.021 -30.810 1.00 81.62 205 TRP A C 1
ATOM 1590 O O . TRP A 1 205 ? 0.681 1.221 -30.764 1.00 81.62 205 TRP A O 1
ATOM 1600 N N . HIS A 1 206 ? 1.986 -0.447 -31.524 1.00 81.44 206 HIS A N 1
ATOM 1601 C CA . HIS A 1 206 ? 2.855 0.385 -32.346 1.00 81.44 206 HIS A CA 1
ATOM 1602 C C . HIS A 1 206 ? 2.766 -0.027 -33.818 1.00 81.44 206 HIS A C 1
ATOM 1604 O O . HIS A 1 206 ? 2.480 -1.175 -34.153 1.00 81.44 206 HIS A O 1
ATOM 1610 N N . ARG A 1 207 ? 3.036 0.922 -34.720 1.00 80.62 207 ARG A N 1
ATOM 1611 C CA . ARG A 1 207 ? 3.090 0.629 -36.156 1.00 80.62 207 ARG A CA 1
ATOM 1612 C C . ARG A 1 207 ? 4.321 -0.237 -36.477 1.00 80.62 207 ARG A C 1
ATOM 1614 O O . ARG A 1 207 ? 5.354 -0.067 -35.824 1.00 80.62 207 ARG A O 1
ATOM 1621 N N . PRO A 1 208 ? 4.246 -1.116 -37.492 1.00 78.62 208 PRO A N 1
ATOM 1622 C CA . PRO A 1 208 ? 5.422 -1.811 -38.013 1.00 78.62 208 PRO A CA 1
ATOM 1623 C C . PRO A 1 208 ? 6.510 -0.824 -38.467 1.00 78.62 208 PRO A C 1
ATOM 1625 O O . PRO A 1 208 ? 6.185 0.221 -39.035 1.00 78.62 208 PRO A O 1
ATOM 1628 N N . GLY A 1 209 ? 7.781 -1.162 -38.232 1.00 79.19 209 GLY A N 1
ATOM 1629 C CA . GLY A 1 209 ? 8.944 -0.342 -38.605 1.00 79.19 209 GLY A CA 1
ATOM 1630 C C . GLY A 1 209 ? 9.370 0.710 -37.572 1.00 79.19 209 GLY A C 1
ATOM 1631 O O . GLY A 1 209 ? 10.283 1.484 -37.843 1.00 79.19 209 GLY A O 1
ATOM 1632 N N . ASP A 1 210 ? 8.725 0.750 -36.402 1.00 85.19 210 ASP A N 1
ATOM 1633 C CA . ASP A 1 210 ? 9.147 1.560 -35.253 1.00 85.19 210 ASP A CA 1
ATOM 1634 C C . ASP A 1 210 ? 9.762 0.655 -34.173 1.00 85.19 210 ASP A C 1
ATOM 1636 O O . ASP A 1 210 ? 9.083 0.223 -33.238 1.00 85.19 210 ASP A O 1
ATOM 1640 N N . GLU A 1 211 ? 11.050 0.339 -34.338 1.00 84.19 211 GLU A N 1
ATOM 1641 C CA . GLU A 1 211 ? 11.797 -0.568 -33.450 1.00 84.19 211 GLU A CA 1
ATOM 1642 C C . GLU A 1 211 ? 11.880 -0.042 -32.008 1.00 84.19 211 GLU A C 1
ATOM 1644 O O . GLU A 1 211 ? 11.851 -0.810 -31.048 1.00 84.19 211 GLU A O 1
ATOM 1649 N N . ALA A 1 212 ? 11.903 1.284 -31.827 1.00 85.25 212 ALA A N 1
ATOM 1650 C CA . ALA A 1 212 ? 11.940 1.892 -30.499 1.00 85.25 212 ALA A CA 1
ATOM 1651 C C . ALA A 1 212 ? 10.646 1.645 -29.723 1.00 85.25 212 ALA A C 1
ATOM 1653 O O . ALA A 1 212 ? 10.680 1.247 -28.556 1.00 85.25 212 ALA A O 1
ATOM 1654 N N . ARG A 1 213 ? 9.488 1.821 -30.366 1.00 86.25 213 ARG A N 1
ATOM 1655 C CA . ARG A 1 213 ? 8.205 1.510 -29.721 1.00 86.25 213 ARG A CA 1
ATOM 1656 C C . ARG A 1 213 ? 7.986 0.011 -29.542 1.00 86.25 213 ARG A C 1
ATOM 1658 O O . ARG A 1 213 ? 7.370 -0.374 -28.549 1.00 86.25 213 ARG A O 1
ATOM 1665 N N . ALA A 1 214 ? 8.503 -0.817 -30.451 1.00 87.88 214 ALA A N 1
ATOM 1666 C CA . ALA A 1 214 ? 8.464 -2.273 -30.323 1.00 87.88 214 ALA A CA 1
ATOM 1667 C C . ALA A 1 214 ? 9.209 -2.744 -29.066 1.00 87.88 214 ALA A C 1
ATOM 1669 O O . ALA A 1 214 ? 8.631 -3.417 -28.206 1.00 87.88 214 ALA A O 1
ATOM 1670 N N . LEU A 1 215 ? 10.458 -2.299 -28.905 1.00 89.12 215 LEU A N 1
ATOM 1671 C CA . LEU A 1 215 ? 11.278 -2.627 -27.744 1.00 89.12 215 LEU A CA 1
ATOM 1672 C C . LEU A 1 215 ? 10.689 -2.057 -26.445 1.00 89.12 215 LEU A C 1
ATOM 1674 O O . LEU A 1 215 ? 10.637 -2.754 -25.430 1.00 89.12 215 LEU A O 1
ATOM 1678 N N . SER A 1 216 ? 10.172 -0.826 -26.480 1.00 88.94 216 SER A N 1
ATOM 1679 C CA . SER A 1 216 ? 9.493 -0.205 -25.335 1.00 88.94 216 SER A CA 1
ATOM 1680 C C . SER A 1 216 ? 8.300 -1.037 -24.849 1.00 88.94 216 SER A C 1
ATOM 1682 O O . SER A 1 216 ? 8.218 -1.363 -23.659 1.00 88.94 216 SER A O 1
ATOM 1684 N N . ALA A 1 217 ? 7.423 -1.462 -25.768 1.00 85.62 217 ALA A N 1
ATOM 1685 C CA . ALA A 1 217 ? 6.264 -2.296 -25.455 1.00 85.62 217 ALA A CA 1
ATOM 1686 C C . ALA A 1 217 ? 6.677 -3.669 -24.904 1.00 85.62 217 ALA A C 1
ATOM 1688 O O . ALA A 1 217 ? 6.078 -4.177 -23.950 1.00 85.62 217 ALA A O 1
ATOM 1689 N N . ARG A 1 218 ? 7.742 -4.256 -25.461 1.00 89.19 218 ARG A N 1
ATOM 1690 C CA . ARG A 1 218 ? 8.303 -5.524 -24.990 1.00 89.19 218 ARG A CA 1
ATOM 1691 C C . ARG A 1 218 ? 8.820 -5.416 -23.555 1.00 89.19 218 ARG A C 1
ATOM 1693 O O . ARG A 1 218 ? 8.446 -6.235 -22.717 1.00 89.19 218 ARG A O 1
ATOM 1700 N N . LEU A 1 219 ? 9.612 -4.395 -23.239 1.00 89.88 219 LEU A N 1
ATOM 1701 C CA . LEU A 1 219 ? 10.106 -4.145 -21.879 1.00 89.88 219 LEU A CA 1
ATOM 1702 C C . LEU A 1 219 ? 8.947 -3.904 -20.900 1.00 89.88 219 LEU A C 1
ATOM 1704 O O . LEU A 1 219 ? 8.909 -4.497 -19.820 1.00 89.88 219 LEU A O 1
ATOM 1708 N N . HIS A 1 220 ? 7.933 -3.140 -21.312 1.00 84.31 220 HIS A N 1
ATOM 1709 C CA . HIS A 1 220 ? 6.725 -2.922 -20.514 1.00 84.31 220 HIS A CA 1
ATOM 1710 C C . HIS A 1 220 ? 5.956 -4.211 -20.213 1.00 84.31 220 HIS A C 1
ATOM 1712 O O . HIS A 1 220 ? 5.442 -4.339 -19.098 1.00 84.31 220 HIS A O 1
ATOM 1718 N N . SER A 1 221 ? 5.882 -5.150 -21.164 1.00 84.31 221 SER A N 1
ATOM 1719 C CA . SER A 1 221 ? 5.250 -6.467 -20.970 1.00 84.31 221 SER A CA 1
ATOM 1720 C C . SER A 1 221 ? 5.990 -7.339 -19.948 1.00 84.31 221 SER A C 1
ATOM 1722 O O . SER A 1 221 ? 5.381 -8.180 -19.292 1.00 84.31 221 SER A O 1
ATOM 1724 N N . LEU A 1 222 ? 7.289 -7.086 -19.758 1.00 86.62 222 LEU A N 1
ATOM 1725 C CA . LEU A 1 222 ? 8.132 -7.729 -18.751 1.00 86.62 222 LEU A CA 1
ATOM 1726 C C . LEU A 1 222 ? 8.096 -7.012 -17.392 1.00 86.62 222 LEU A C 1
ATOM 1728 O O . LEU A 1 222 ? 8.818 -7.409 -16.482 1.00 86.62 222 LEU A O 1
ATOM 1732 N N . GLY A 1 223 ? 7.278 -5.963 -17.245 1.00 84.75 223 GLY A N 1
ATOM 1733 C CA . GLY A 1 223 ? 7.212 -5.150 -16.028 1.00 84.75 223 GLY A CA 1
ATOM 1734 C C . GLY A 1 223 ? 8.356 -4.143 -15.886 1.00 84.75 223 GLY A C 1
ATOM 1735 O O . GLY A 1 223 ? 8.474 -3.511 -14.843 1.00 84.75 223 GLY A O 1
ATOM 1736 N N . ILE A 1 224 ? 9.172 -3.959 -16.926 1.00 87.94 224 ILE A N 1
ATOM 1737 C CA . ILE A 1 224 ? 10.323 -3.055 -16.923 1.00 87.94 224 ILE A CA 1
ATOM 1738 C C . ILE A 1 224 ? 9.857 -1.706 -17.469 1.00 87.94 22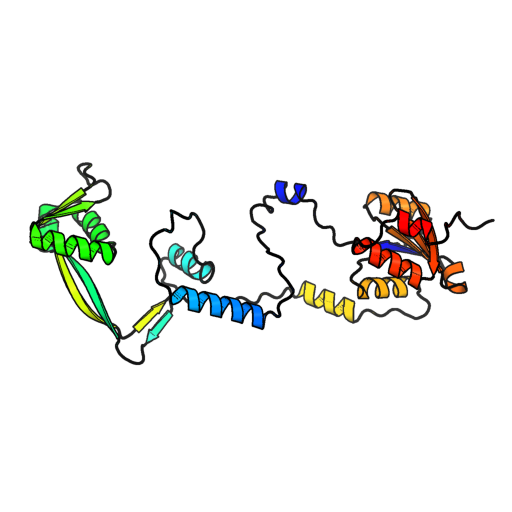4 ILE A C 1
ATOM 1740 O O . ILE A 1 224 ? 9.499 -1.586 -18.645 1.00 87.94 224 ILE A O 1
ATOM 1744 N N . SER A 1 225 ? 9.799 -0.696 -16.605 1.00 85.50 225 SER A N 1
ATOM 1745 C CA . SER A 1 225 ? 9.395 0.646 -17.017 1.00 85.50 225 SER A CA 1
ATOM 1746 C C . SER A 1 225 ? 10.530 1.347 -17.773 1.00 85.50 225 SER A C 1
ATOM 1748 O O . SER A 1 225 ? 11.713 1.095 -17.557 1.00 85.50 225 SER A O 1
ATOM 1750 N N . ASN A 1 226 ? 10.140 2.113 -18.789 1.00 88.50 226 ASN A N 1
ATOM 1751 C CA . ASN A 1 226 ? 11.031 2.746 -19.754 1.00 88.50 226 ASN A CA 1
ATOM 1752 C C . ASN A 1 226 ? 10.317 3.911 -20.454 1.00 88.50 226 ASN A C 1
ATOM 1754 O O . ASN A 1 226 ? 9.086 3.891 -20.569 1.00 88.50 226 ASN A O 1
ATOM 1758 N N . ILE A 1 227 ? 11.092 4.892 -20.914 1.00 84.75 227 ILE A N 1
ATOM 1759 C CA . ILE A 1 227 ? 10.669 6.132 -21.569 1.00 84.75 227 ILE A CA 1
ATOM 1760 C C . ILE A 1 227 ? 11.526 6.326 -22.824 1.00 84.75 227 ILE A C 1
ATOM 1762 O O . ILE A 1 227 ? 12.713 6.048 -22.813 1.00 84.75 227 ILE A O 1
ATOM 1766 N N . ALA A 1 228 ? 10.955 6.798 -23.929 1.00 85.50 228 ALA A N 1
ATOM 1767 C CA . ALA A 1 228 ? 11.730 7.111 -25.131 1.00 85.50 228 ALA A CA 1
ATOM 1768 C C . ALA A 1 228 ? 12.157 8.587 -25.159 1.00 85.50 228 ALA A C 1
ATOM 1770 O O . ALA A 1 228 ? 11.295 9.465 -25.194 1.00 85.50 228 ALA A O 1
ATOM 1771 N N . ASP A 1 229 ? 13.462 8.861 -25.246 1.00 85.12 229 ASP A N 1
ATOM 1772 C CA . ASP A 1 229 ? 14.006 10.175 -25.604 1.00 85.12 229 ASP A CA 1
ATOM 1773 C C . ASP A 1 229 ? 14.150 10.283 -27.131 1.00 85.12 229 ASP A C 1
ATOM 1775 O O . ASP A 1 229 ? 15.191 9.982 -27.736 1.00 85.12 229 ASP A O 1
ATOM 1779 N N . SER A 1 230 ? 13.070 10.747 -27.760 1.00 79.50 230 SER A N 1
ATOM 1780 C CA . SER A 1 230 ? 13.015 11.088 -29.184 1.00 79.50 230 SER A CA 1
ATOM 1781 C C . SER A 1 230 ? 13.326 12.568 -29.449 1.00 79.50 230 SER A C 1
ATOM 1783 O O . SER A 1 230 ? 12.803 13.144 -30.405 1.00 79.50 230 SER A O 1
ATOM 1785 N N . SER A 1 231 ? 14.087 13.239 -28.575 1.00 84.31 231 SER A N 1
ATOM 1786 C CA . SER A 1 231 ? 14.510 14.617 -28.837 1.00 84.31 231 SER A CA 1
ATOM 1787 C C . SER A 1 231 ? 15.523 14.669 -29.981 1.00 84.31 231 SER A C 1
ATOM 1789 O O . SER A 1 231 ? 16.348 13.772 -30.140 1.00 84.31 231 SER A O 1
ATOM 1791 N N . SER A 1 232 ? 15.532 15.772 -30.734 1.00 83.19 232 SER A N 1
ATOM 1792 C CA . SER A 1 232 ? 16.479 16.013 -31.835 1.00 83.19 232 SER A CA 1
ATOM 1793 C C . SER A 1 232 ? 17.918 16.295 -31.358 1.00 83.19 232 SER A C 1
ATOM 1795 O O . SER A 1 232 ? 18.727 16.884 -32.078 1.00 83.19 232 SER A O 1
ATOM 1797 N N . ALA A 1 233 ? 18.236 15.973 -30.102 1.00 84.12 233 ALA A N 1
ATOM 1798 C CA . ALA A 1 233 ? 19.550 16.169 -29.514 1.00 84.12 233 ALA A CA 1
ATOM 1799 C C . ALA A 1 233 ? 20.475 14.994 -29.861 1.00 84.12 233 ALA A C 1
ATOM 1801 O O . ALA A 1 233 ? 20.059 13.839 -29.919 1.00 84.12 233 ALA A O 1
ATOM 1802 N N . SER A 1 234 ? 21.769 15.278 -30.028 1.00 87.88 234 SER A N 1
ATOM 1803 C CA . SER A 1 234 ? 22.798 14.244 -30.208 1.00 87.88 234 SER A CA 1
ATOM 1804 C C . SER A 1 234 ? 22.740 13.197 -29.093 1.00 87.88 234 SER A C 1
ATOM 1806 O O . SER A 1 234 ? 22.498 13.559 -27.938 1.00 87.88 234 SER A O 1
ATOM 1808 N N . ILE A 1 235 ? 23.059 11.936 -29.397 1.00 87.44 235 ILE A N 1
ATOM 1809 C CA . ILE A 1 235 ? 22.993 10.826 -28.433 1.00 87.44 235 ILE A CA 1
ATOM 1810 C C . ILE A 1 235 ? 23.734 11.112 -27.115 1.00 87.44 235 ILE A C 1
ATOM 1812 O O . ILE A 1 235 ? 23.177 10.900 -26.044 1.00 87.44 235 ILE A O 1
ATOM 1816 N N . GLY A 1 236 ? 24.920 11.729 -27.169 1.00 86.94 236 GLY A N 1
ATOM 1817 C CA . GLY A 1 236 ? 25.674 12.103 -25.965 1.00 86.94 236 GLY A CA 1
ATOM 1818 C C . GLY A 1 236 ? 24.954 13.109 -25.055 1.00 86.94 236 GLY A C 1
ATOM 1819 O O . GLY A 1 236 ? 25.039 13.001 -23.837 1.00 86.94 236 GLY A O 1
ATOM 1820 N N . LYS A 1 237 ? 24.182 14.050 -25.622 1.00 88.56 237 LYS A N 1
ATOM 1821 C CA . LYS A 1 237 ? 23.366 15.000 -24.838 1.00 88.56 237 LYS A CA 1
ATOM 1822 C C . LYS A 1 237 ? 22.162 14.317 -24.194 1.00 88.56 237 LYS A C 1
ATOM 1824 O O . LYS A 1 237 ? 21.771 14.700 -23.097 1.00 88.56 237 LYS A O 1
ATOM 1829 N N . ARG A 1 238 ? 21.580 13.326 -24.875 1.00 89.81 238 ARG A N 1
ATOM 1830 C CA . ARG A 1 238 ? 20.480 12.522 -24.330 1.00 89.81 238 ARG A CA 1
ATOM 1831 C C . ARG A 1 238 ? 20.957 11.645 -23.179 1.00 89.81 238 ARG A C 1
ATOM 1833 O O . ARG A 1 238 ? 20.298 11.627 -22.147 1.00 89.81 238 ARG A O 1
ATOM 1840 N N . TYR A 1 239 ? 22.130 11.018 -23.312 1.00 91.62 239 TYR A N 1
ATOM 1841 C CA . TYR A 1 239 ? 22.775 10.319 -22.199 1.00 91.62 239 TYR A CA 1
ATOM 1842 C C . TYR A 1 239 ? 23.047 11.253 -21.024 1.00 91.62 239 TYR A C 1
ATOM 1844 O O . TYR A 1 239 ? 22.580 10.959 -19.939 1.00 91.62 239 TYR A O 1
ATOM 1852 N N . ALA A 1 240 ? 23.687 12.408 -21.235 1.00 87.94 240 ALA A N 1
ATOM 1853 C CA . ALA A 1 240 ? 23.981 13.339 -20.141 1.00 87.94 240 ALA A CA 1
ATOM 1854 C C . ALA A 1 240 ? 22.723 13.763 -19.358 1.00 87.94 240 ALA A C 1
ATOM 1856 O O . ALA A 1 240 ? 22.714 13.707 -18.133 1.00 87.94 240 ALA A O 1
ATOM 1857 N N . ARG A 1 241 ? 21.632 14.110 -20.058 1.00 88.25 241 ARG A N 1
ATOM 1858 C CA . ARG A 1 241 ? 20.340 14.439 -19.429 1.00 88.25 241 ARG A CA 1
ATOM 1859 C C . ARG A 1 241 ? 19.793 13.278 -18.595 1.00 88.25 241 ARG A C 1
ATOM 1861 O O . ARG A 1 241 ? 19.245 13.486 -17.523 1.00 88.25 241 ARG A O 1
ATOM 1868 N N . ASN A 1 242 ? 19.916 12.062 -19.105 1.00 86.94 242 ASN A N 1
ATOM 1869 C CA . ASN A 1 242 ? 19.413 10.866 -18.440 1.00 86.94 242 ASN A CA 1
ATOM 1870 C C . ASN A 1 242 ? 20.260 10.427 -17.258 1.00 86.94 242 ASN A C 1
ATOM 1872 O O . ASN A 1 242 ? 19.729 10.004 -16.235 1.00 86.94 242 ASN A O 1
ATOM 1876 N N . ASP A 1 243 ? 21.570 10.588 -17.383 1.00 88.94 243 ASP A N 1
ATOM 1877 C CA . ASP A 1 243 ? 22.512 10.368 -16.304 1.00 88.94 243 ASP A CA 1
ATOM 1878 C C . ASP A 1 243 ? 22.213 11.348 -15.153 1.00 88.94 243 ASP A C 1
ATOM 1880 O O . ASP A 1 243 ? 22.177 10.929 -13.997 1.00 88.94 243 ASP A O 1
ATOM 1884 N N . GLU A 1 244 ? 21.892 12.617 -15.459 1.00 85.62 244 GLU A N 1
ATOM 1885 C CA . GLU A 1 244 ? 21.439 13.624 -14.479 1.00 85.62 244 GLU A CA 1
ATOM 1886 C C . GLU A 1 244 ? 20.113 13.253 -13.792 1.00 85.62 244 GLU A C 1
ATOM 1888 O O . GLU A 1 244 ? 19.938 13.535 -12.606 1.00 85.62 244 GLU A O 1
ATOM 1893 N N . LEU A 1 245 ? 19.188 12.603 -14.507 1.00 87.50 245 LEU A N 1
ATOM 1894 C CA . LEU A 1 245 ? 17.926 12.094 -13.949 1.00 87.50 245 LEU A CA 1
ATOM 1895 C C . LEU A 1 245 ? 18.100 10.781 -13.169 1.00 87.50 245 LEU A C 1
ATOM 1897 O O . LEU A 1 245 ? 17.176 10.342 -12.484 1.00 87.50 245 LEU A O 1
ATOM 1901 N N . GLY A 1 246 ? 19.283 10.169 -13.236 1.00 86.88 246 GLY A N 1
ATOM 1902 C CA . GLY A 1 246 ? 19.597 8.929 -12.541 1.00 86.88 246 GLY A CA 1
ATOM 1903 C C . GLY A 1 246 ? 19.166 7.661 -13.279 1.00 86.88 246 GLY A C 1
ATOM 1904 O O . GLY A 1 246 ? 19.200 6.594 -12.666 1.00 86.88 246 GLY A O 1
ATOM 1905 N N . THR A 1 247 ? 18.829 7.733 -14.569 1.00 89.56 247 THR A N 1
ATOM 1906 C CA . THR A 1 247 ? 18.490 6.567 -15.399 1.00 89.56 247 THR A CA 1
ATOM 1907 C C . THR A 1 247 ? 19.674 5.585 -15.428 1.00 89.56 247 THR A C 1
ATOM 1909 O O . THR A 1 247 ? 20.731 5.933 -15.951 1.00 89.56 247 THR A O 1
ATOM 1912 N N . PRO A 1 248 ? 19.556 4.367 -14.862 1.00 91.56 248 PRO A N 1
ATOM 1913 C CA . PRO A 1 248 ? 20.705 3.481 -14.648 1.00 91.56 248 PRO A CA 1
ATOM 1914 C C . PRO A 1 248 ? 21.230 2.844 -15.939 1.00 91.56 248 PRO A C 1
ATOM 1916 O O . PRO A 1 248 ? 22.420 2.564 -16.057 1.00 91.56 248 PRO A O 1
ATOM 1919 N N . LEU A 1 249 ? 20.343 2.607 -16.907 1.00 94.19 249 LEU A N 1
ATOM 1920 C CA . LEU A 1 249 ? 20.643 1.911 -18.151 1.00 94.19 249 LEU A CA 1
ATOM 1921 C C . LEU A 1 249 ? 20.048 2.682 -19.330 1.00 94.19 249 LEU A C 1
ATOM 1923 O O . LEU A 1 249 ? 18.890 3.098 -19.282 1.00 94.19 249 LEU A O 1
ATOM 1927 N N . GLY A 1 250 ? 20.824 2.826 -20.401 1.00 93.44 250 GLY A N 1
ATOM 1928 C CA . GLY A 1 250 ? 20.369 3.413 -21.660 1.00 93.44 250 GLY A CA 1
ATOM 1929 C C . GLY A 1 250 ? 20.392 2.388 -22.785 1.00 93.44 250 GLY A C 1
ATOM 1930 O O . GLY A 1 250 ? 21.379 1.669 -22.941 1.00 93.44 250 GLY A O 1
ATOM 1931 N N . ILE A 1 251 ? 19.331 2.332 -23.591 1.00 94.38 251 ILE A N 1
ATOM 1932 C CA . ILE A 1 251 ? 19.302 1.510 -24.806 1.00 94.38 251 ILE A CA 1
ATOM 1933 C C . ILE A 1 251 ? 19.315 2.424 -26.023 1.00 94.38 251 ILE A C 1
ATOM 1935 O O . ILE A 1 251 ? 18.468 3.308 -26.159 1.00 94.38 251 ILE A O 1
ATOM 1939 N N . THR A 1 252 ? 20.254 2.183 -26.929 1.00 92.19 252 THR A N 1
ATOM 1940 C CA . THR A 1 252 ? 20.393 2.944 -28.169 1.00 92.19 252 THR A CA 1
ATOM 1941 C C . THR A 1 252 ? 20.024 2.093 -29.375 1.00 92.19 252 THR A C 1
ATOM 1943 O O . THR A 1 252 ? 20.536 0.984 -29.554 1.00 92.19 252 THR A O 1
ATOM 1946 N N . ILE A 1 253 ? 19.142 2.651 -30.206 1.00 89.06 253 ILE A N 1
ATOM 1947 C CA . ILE A 1 253 ? 18.653 2.061 -31.451 1.00 89.06 253 ILE A CA 1
ATOM 1948 C C . ILE A 1 253 ? 19.184 2.907 -32.608 1.00 89.06 253 ILE A C 1
ATOM 1950 O O . ILE A 1 253 ? 18.759 4.049 -32.808 1.00 89.06 253 ILE A O 1
ATOM 1954 N N . ASN A 1 254 ? 20.113 2.326 -33.367 1.00 83.25 254 ASN A N 1
ATOM 1955 C CA . ASN A 1 254 ? 20.821 2.986 -34.467 1.00 83.25 254 ASN A CA 1
ATOM 1956 C C . ASN A 1 254 ? 20.421 2.387 -35.821 1.00 83.25 254 ASN A C 1
ATOM 1958 O O . ASN A 1 254 ? 19.712 1.386 -35.896 1.00 83.25 254 ASN A O 1
ATOM 1962 N N . PHE A 1 255 ? 20.924 2.957 -36.921 1.00 78.44 255 PHE A N 1
ATOM 1963 C CA . PHE A 1 255 ? 20.652 2.453 -38.277 1.00 78.44 255 PHE A CA 1
ATOM 1964 C C . PHE A 1 255 ? 21.021 0.981 -38.480 1.00 78.44 255 PHE A C 1
ATOM 1966 O O . PHE A 1 255 ? 20.367 0.278 -39.249 1.00 78.44 255 PHE A O 1
ATOM 1973 N N . ASP A 1 256 ? 22.060 0.518 -37.793 1.00 78.69 256 ASP A N 1
ATOM 1974 C CA . ASP A 1 256 ? 22.493 -0.873 -37.868 1.00 78.69 256 ASP A CA 1
ATOM 1975 C C . ASP A 1 256 ? 21.498 -1.822 -37.196 1.00 78.69 256 ASP A C 1
ATOM 1977 O O . ASP A 1 256 ? 21.336 -2.934 -37.679 1.00 78.69 256 ASP A O 1
ATOM 1981 N N . THR A 1 257 ? 20.746 -1.370 -36.183 1.00 84.25 257 THR A N 1
ATOM 1982 C CA . THR A 1 257 ? 19.708 -2.182 -35.522 1.00 84.25 257 THR A CA 1
ATOM 1983 C C . THR A 1 257 ? 18.666 -2.679 -36.518 1.00 84.25 257 THR A C 1
ATOM 1985 O O . THR A 1 257 ? 18.246 -3.828 -36.454 1.00 84.25 257 THR A O 1
ATOM 1988 N N . VAL A 1 258 ? 18.299 -1.851 -37.500 1.00 80.62 258 VAL A N 1
ATOM 1989 C CA . VAL A 1 258 ? 17.343 -2.236 -38.551 1.00 80.62 258 VAL A CA 1
ATOM 1990 C C . VAL A 1 258 ? 17.927 -3.301 -39.492 1.00 80.62 258 VAL A C 1
ATOM 1992 O O . VAL A 1 258 ? 17.181 -4.049 -40.119 1.00 80.62 258 VAL A O 1
ATOM 1995 N N . LYS A 1 259 ? 19.258 -3.383 -39.613 1.00 81.88 259 LYS A N 1
ATOM 1996 C CA . LYS A 1 259 ? 19.947 -4.339 -40.493 1.00 81.88 259 LYS A CA 1
ATOM 1997 C C . LYS A 1 259 ? 20.246 -5.666 -39.801 1.00 81.88 259 LYS A C 1
ATOM 1999 O O . LYS A 1 259 ? 20.133 -6.707 -40.440 1.00 81.88 259 LYS A O 1
ATOM 2004 N N . ASP A 1 260 ? 20.675 -5.622 -38.541 1.00 85.75 260 ASP A N 1
ATOM 2005 C CA . ASP A 1 260 ? 21.226 -6.776 -37.820 1.00 85.75 260 ASP A CA 1
ATOM 2006 C C . ASP A 1 260 ? 20.425 -7.192 -36.572 1.00 85.75 260 ASP A C 1
ATOM 2008 O O . ASP A 1 260 ? 20.750 -8.204 -35.950 1.00 85.75 260 ASP A O 1
ATOM 2012 N N . GLY A 1 261 ? 19.376 -6.445 -36.204 1.00 85.62 261 GLY A N 1
ATOM 2013 C CA . GLY A 1 261 ? 18.547 -6.712 -35.022 1.00 85.62 261 GLY A CA 1
ATOM 2014 C C . GLY A 1 261 ? 19.283 -6.537 -33.689 1.00 85.62 261 GLY A C 1
ATOM 2015 O O . GLY A 1 261 ? 18.814 -7.012 -32.651 1.00 85.62 261 GLY A O 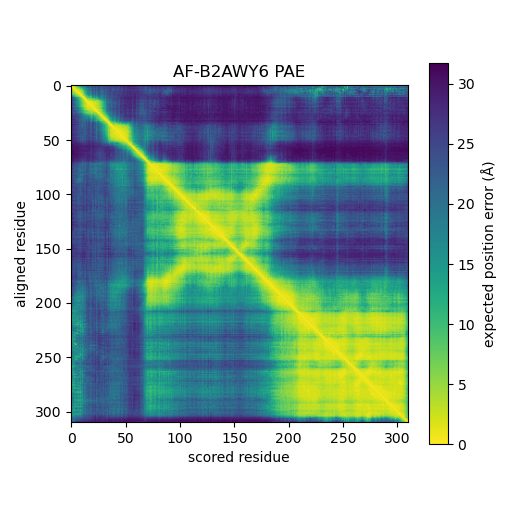1
ATOM 2016 N N . SER A 1 262 ? 20.461 -5.906 -33.698 1.00 91.56 262 SER A N 1
ATOM 2017 C CA . SER A 1 262 ? 21.269 -5.668 -32.506 1.00 91.56 262 SER A CA 1
ATOM 2018 C C . SER A 1 262 ? 21.055 -4.266 -31.947 1.00 91.56 262 SER A C 1
ATOM 2020 O O . SER A 1 262 ? 20.915 -3.283 -32.678 1.00 91.56 262 SER A O 1
ATOM 2022 N N . VAL A 1 263 ? 21.060 -4.166 -30.624 1.00 94.12 263 VAL A N 1
ATOM 2023 C CA . VAL A 1 263 ? 20.901 -2.908 -29.891 1.00 94.12 263 VAL A CA 1
ATOM 2024 C C . VAL A 1 263 ? 22.085 -2.703 -28.960 1.00 94.12 263 VAL A C 1
ATOM 2026 O O . VAL A 1 263 ? 22.721 -3.661 -28.506 1.00 94.12 263 VAL A O 1
ATOM 2029 N N . THR A 1 264 ? 22.390 -1.439 -28.686 1.00 94.50 264 THR A N 1
ATOM 2030 C CA . THR A 1 264 ? 23.472 -1.079 -27.772 1.00 94.50 264 THR A CA 1
ATOM 2031 C C . THR A 1 264 ? 22.890 -0.803 -26.395 1.00 94.50 264 THR A C 1
ATOM 2033 O O . THR A 1 264 ? 21.989 0.022 -26.256 1.00 94.50 264 THR A O 1
ATOM 2036 N N . LEU A 1 265 ? 23.420 -1.477 -25.380 1.00 95.38 265 LEU A N 1
ATOM 2037 C CA . LEU A 1 265 ? 23.107 -1.248 -23.977 1.00 95.38 265 LEU A CA 1
ATOM 2038 C C . LEU A 1 265 ? 24.266 -0.484 -23.331 1.00 95.38 265 LEU A C 1
ATOM 2040 O O . LEU A 1 265 ? 25.424 -0.878 -23.474 1.00 95.38 265 LEU A O 1
ATOM 2044 N N . ARG A 1 266 ? 23.950 0.596 -22.620 1.00 94.88 266 ARG A N 1
ATOM 2045 C CA . ARG A 1 266 ? 24.897 1.448 -21.900 1.00 94.88 266 ARG A CA 1
ATOM 2046 C C . ARG A 1 266 ? 24.600 1.431 -20.409 1.00 94.88 266 ARG A C 1
ATOM 2048 O O . ARG A 1 266 ? 23.447 1.601 -20.018 1.00 94.88 266 ARG A O 1
ATOM 2055 N N . ASP A 1 267 ? 25.652 1.338 -19.612 1.00 95.25 267 ASP A N 1
ATOM 2056 C CA . ASP A 1 267 ? 25.603 1.587 -18.174 1.00 95.25 267 ASP A CA 1
ATOM 2057 C C . ASP A 1 267 ? 25.927 3.046 -17.849 1.00 95.25 267 ASP A C 1
ATOM 2059 O O . ASP A 1 267 ? 26.852 3.631 -18.420 1.00 95.25 267 ASP A O 1
ATOM 2063 N N . ARG A 1 268 ? 25.150 3.637 -16.938 1.00 92.81 268 ARG A N 1
ATOM 2064 C CA . ARG A 1 268 ? 25.300 5.033 -16.513 1.00 92.81 268 ARG A CA 1
ATOM 2065 C C . ARG A 1 268 ? 26.631 5.266 -15.805 1.00 92.81 268 ARG A C 1
ATOM 2067 O O . ARG A 1 268 ? 27.346 6.203 -16.151 1.00 92.81 268 ARG A O 1
ATOM 2074 N N . ASP A 1 269 ? 26.959 4.422 -14.828 1.00 91.44 269 ASP A N 1
ATOM 2075 C CA . ASP A 1 269 ? 28.045 4.687 -13.878 1.00 91.44 269 ASP A CA 1
ATOM 2076 C C . ASP A 1 269 ? 29.422 4.511 -14.520 1.00 91.44 269 ASP A C 1
ATOM 2078 O O . ASP A 1 269 ? 30.303 5.360 -14.382 1.00 91.44 269 ASP A O 1
ATOM 2082 N N . SER A 1 270 ? 29.604 3.426 -15.272 1.00 92.25 270 SER A N 1
ATOM 2083 C CA . SER A 1 270 ? 30.842 3.155 -16.006 1.00 92.25 270 SER A CA 1
ATOM 2084 C C . SER A 1 270 ? 30.911 3.869 -17.353 1.00 92.25 270 SER A C 1
ATOM 2086 O O . SER A 1 270 ? 31.988 3.947 -17.944 1.00 92.25 270 SER A O 1
ATOM 2088 N N . THR A 1 271 ? 29.780 4.349 -17.881 1.00 91.88 271 THR A N 1
ATOM 2089 C CA . THR A 1 271 ? 29.613 4.867 -19.254 1.00 91.88 271 THR A CA 1
ATOM 2090 C C . THR A 1 271 ? 29.946 3.862 -20.368 1.00 91.88 271 THR A C 1
ATOM 2092 O O . THR A 1 271 ? 29.921 4.211 -21.553 1.00 91.88 271 THR A O 1
ATOM 2095 N N . SER A 1 272 ? 30.241 2.610 -20.004 1.00 94.19 272 SER A N 1
ATOM 2096 C CA . SER A 1 272 ? 30.626 1.552 -20.933 1.00 94.19 272 SER A CA 1
ATOM 2097 C C . SER A 1 272 ? 29.418 0.997 -21.686 1.00 94.19 272 SER A C 1
ATOM 2099 O O . SER A 1 272 ? 28.270 1.115 -21.251 1.00 94.19 272 SER A O 1
ATOM 2101 N N . GLN A 1 273 ? 29.677 0.428 -22.864 1.00 94.69 273 GLN A N 1
ATOM 2102 C CA . GLN A 1 273 ? 28.641 -0.011 -23.791 1.00 94.69 273 GLN A CA 1
ATOM 2103 C C . GLN A 1 273 ? 28.904 -1.435 -24.265 1.00 94.69 273 GLN A C 1
ATOM 2105 O O . GLN A 1 273 ? 30.043 -1.812 -24.548 1.00 94.69 273 GLN A O 1
ATOM 2110 N N . VAL A 1 274 ? 27.829 -2.202 -24.406 1.00 95.19 274 VAL A N 1
ATOM 2111 C CA . VAL A 1 274 ? 27.827 -3.525 -25.031 1.00 95.19 274 VAL A CA 1
ATOM 2112 C C . VAL A 1 274 ? 26.806 -3.564 -26.154 1.00 95.19 274 VAL A C 1
ATOM 2114 O O . VAL A 1 274 ? 25.794 -2.864 -26.103 1.00 95.19 274 VAL A O 1
ATOM 2117 N N . ARG A 1 275 ? 27.051 -4.388 -27.171 1.00 94.56 275 ARG A N 1
ATOM 2118 C CA . ARG A 1 275 ? 26.145 -4.551 -28.308 1.00 94.56 275 ARG A CA 1
ATOM 2119 C C . ARG A 1 275 ? 25.859 -6.021 -28.560 1.00 94.56 275 ARG A C 1
ATOM 2121 O O . ARG A 1 275 ? 26.772 -6.820 -28.751 1.00 94.56 275 ARG A O 1
ATOM 2128 N N . ALA A 1 276 ? 24.580 -6.371 -28.557 1.00 94.31 276 ALA A N 1
ATOM 2129 C CA . ALA A 1 276 ? 24.109 -7.736 -28.757 1.00 94.31 276 ALA A CA 1
ATOM 2130 C C . ALA A 1 276 ? 22.720 -7.732 -29.406 1.00 94.31 276 ALA A C 1
ATOM 2132 O O . ALA A 1 276 ? 22.144 -6.669 -29.637 1.00 94.31 276 ALA A O 1
ATOM 2133 N N . SER A 1 277 ? 22.179 -8.915 -29.705 1.00 94.69 277 SER A N 1
ATOM 2134 C CA . SER A 1 277 ? 20.796 -9.037 -30.175 1.00 94.69 277 SER A CA 1
ATOM 2135 C C . SER A 1 277 ? 19.817 -8.423 -29.174 1.00 94.69 277 SER A C 1
ATOM 2137 O O . SER A 1 277 ? 20.070 -8.429 -27.964 1.00 94.69 277 SER A O 1
ATOM 2139 N N . GLU A 1 278 ? 18.677 -7.941 -29.673 1.00 93.56 278 GLU A N 1
ATOM 2140 C CA . GLU A 1 278 ? 17.606 -7.415 -28.822 1.00 93.56 278 GLU A CA 1
ATOM 2141 C C . GLU A 1 278 ? 17.243 -8.391 -27.691 1.00 93.56 278 GLU A C 1
ATOM 2143 O O . GLU A 1 278 ? 17.192 -7.996 -26.529 1.00 93.56 278 GLU A O 1
ATOM 2148 N N . ASP A 1 279 ? 17.091 -9.683 -27.998 1.00 94.12 279 ASP A N 1
ATOM 2149 C CA . ASP A 1 279 ? 16.811 -10.725 -27.002 1.00 94.12 279 ASP A CA 1
ATOM 2150 C C . ASP A 1 279 ? 17.880 -10.807 -25.908 1.00 94.12 279 ASP A C 1
ATOM 2152 O O . ASP A 1 279 ? 17.557 -10.911 -24.723 1.00 94.12 279 ASP A O 1
ATOM 2156 N N . GLY A 1 280 ? 19.157 -10.740 -26.297 1.00 94.50 280 GLY A N 1
ATOM 2157 C CA . GLY A 1 280 ? 20.275 -10.796 -25.362 1.00 94.50 280 GLY A CA 1
ATOM 2158 C C . GLY A 1 280 ? 20.306 -9.590 -24.427 1.00 94.50 280 GLY A C 1
ATOM 2159 O O . GLY A 1 280 ? 20.560 -9.745 -23.230 1.00 94.50 280 GLY A O 1
ATOM 2160 N N . VAL A 1 281 ? 20.003 -8.403 -24.958 1.00 95.06 281 VAL A N 1
ATOM 2161 C CA . VAL A 1 281 ? 19.937 -7.156 -24.186 1.00 95.06 281 VAL A CA 1
ATOM 2162 C C . VAL A 1 281 ? 18.717 -7.133 -23.269 1.00 95.06 281 VAL A C 1
ATOM 2164 O O . VAL A 1 281 ? 18.861 -6.853 -22.081 1.00 95.06 281 VAL A O 1
ATOM 2167 N N . VAL A 1 282 ? 17.533 -7.500 -23.765 1.00 95.12 282 VAL A N 1
ATOM 2168 C CA . VAL A 1 282 ? 16.306 -7.581 -22.956 1.00 95.12 282 VAL A CA 1
ATOM 2169 C C . VAL A 1 282 ? 16.481 -8.562 -21.797 1.00 95.12 282 VAL A C 1
ATOM 2171 O O . VAL A 1 282 ? 16.088 -8.258 -20.669 1.00 95.12 282 VAL A O 1
ATOM 2174 N N . GLN A 1 283 ? 17.112 -9.714 -22.038 1.00 94.88 283 GLN A N 1
ATOM 2175 C CA . GLN A 1 283 ? 17.394 -10.681 -20.981 1.00 94.88 283 GL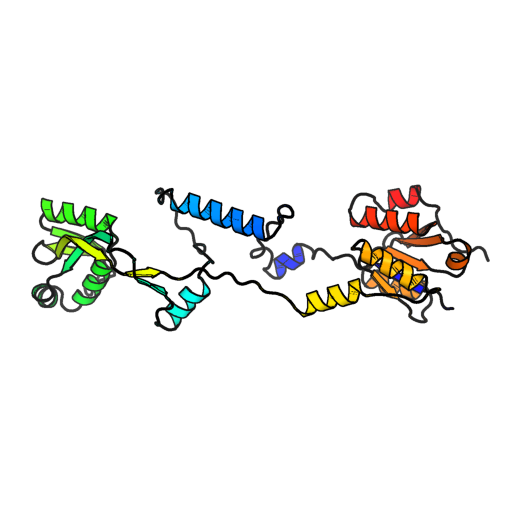N A CA 1
ATOM 2176 C C . GLN A 1 283 ? 18.402 -10.142 -19.956 1.00 94.88 283 GLN A C 1
ATOM 2178 O O . GLN A 1 283 ? 18.198 -10.332 -18.758 1.00 94.88 283 GLN A O 1
ATOM 2183 N N . ALA A 1 284 ? 19.450 -9.440 -20.401 1.00 94.94 284 ALA A N 1
ATOM 2184 C CA . ALA A 1 284 ? 20.413 -8.804 -19.502 1.00 94.94 284 ALA A CA 1
ATOM 2185 C C . ALA A 1 284 ? 19.736 -7.757 -18.602 1.00 94.94 284 ALA A C 1
ATOM 2187 O O . ALA A 1 284 ? 19.910 -7.791 -17.387 1.00 94.94 284 ALA A O 1
ATOM 2188 N N . ILE A 1 285 ? 18.893 -6.885 -19.170 1.00 94.88 285 ILE A N 1
ATOM 2189 C CA . ILE A 1 285 ? 18.134 -5.887 -18.400 1.00 94.88 285 ILE A CA 1
ATOM 2190 C C . ILE A 1 285 ? 17.214 -6.580 -17.396 1.00 94.88 285 ILE A C 1
ATOM 2192 O O . ILE A 1 285 ? 17.206 -6.223 -16.221 1.00 94.88 285 ILE A O 1
ATOM 2196 N N . LYS A 1 286 ? 16.472 -7.608 -17.825 1.00 94.06 286 LYS A N 1
ATOM 2197 C CA . LYS A 1 286 ? 15.600 -8.379 -16.933 1.00 94.06 286 LYS A CA 1
ATOM 2198 C C . LYS A 1 286 ? 16.381 -8.988 -15.767 1.00 94.06 286 LYS A C 1
ATOM 2200 O O . LYS A 1 286 ? 15.889 -8.962 -14.642 1.00 94.06 286 LYS A O 1
ATOM 2205 N N . ASN A 1 287 ? 17.569 -9.533 -16.012 1.00 93.62 287 ASN A N 1
ATOM 2206 C CA . ASN A 1 287 ? 18.386 -10.126 -14.957 1.00 93.62 287 ASN A CA 1
ATOM 2207 C C . ASN A 1 287 ? 18.930 -9.063 -13.997 1.00 93.62 287 ASN A C 1
ATOM 2209 O O . ASN A 1 287 ? 18.828 -9.255 -12.788 1.00 93.62 287 ASN A O 1
ATOM 2213 N N . MET A 1 288 ? 19.399 -7.922 -14.507 1.00 93.31 288 MET A N 1
ATOM 2214 C CA . MET A 1 288 ? 19.878 -6.814 -13.674 1.00 93.31 288 MET A CA 1
ATOM 2215 C C . MET A 1 288 ? 18.767 -6.196 -12.816 1.00 93.31 288 MET A C 1
ATOM 2217 O O . MET A 1 288 ? 18.952 -6.005 -11.618 1.00 93.31 288 MET A O 1
ATOM 2221 N N . VAL A 1 289 ? 17.581 -5.955 -13.386 1.00 90.12 289 VAL A N 1
ATOM 2222 C CA . VAL A 1 289 ? 16.427 -5.397 -12.652 1.00 90.12 289 VAL A CA 1
ATOM 2223 C C . VAL A 1 289 ? 15.957 -6.335 -11.534 1.00 90.12 289 VAL A C 1
ATOM 2225 O O . VAL A 1 289 ? 15.544 -5.871 -10.476 1.00 90.12 289 VAL A O 1
ATOM 2228 N N . ASN A 1 290 ? 16.052 -7.651 -11.739 1.00 89.31 290 ASN A N 1
ATOM 2229 C CA . ASN A 1 290 ? 15.703 -8.652 -10.727 1.00 89.31 290 ASN A CA 1
ATOM 2230 C C . ASN A 1 290 ? 16.863 -8.990 -9.767 1.00 89.31 290 ASN A C 1
ATOM 2232 O O . ASN A 1 290 ? 16.726 -9.908 -8.962 1.00 89.31 290 ASN A O 1
ATOM 2236 N N . GLY A 1 291 ? 18.007 -8.300 -9.862 1.00 89.56 291 GLY A N 1
ATOM 2237 C CA . GLY A 1 291 ? 19.180 -8.544 -9.014 1.00 89.56 291 GLY A CA 1
ATOM 2238 C C . GLY A 1 291 ? 19.875 -9.892 -9.249 1.00 89.56 291 GLY A C 1
ATOM 2239 O O . GLY A 1 291 ? 20.576 -10.375 -8.366 1.00 89.56 291 GLY A O 1
ATOM 2240 N N . MET A 1 292 ? 19.660 -10.519 -10.409 1.00 92.12 292 MET A N 1
ATOM 2241 C CA . MET A 1 292 ? 20.240 -11.820 -10.773 1.00 92.12 292 MET A CA 1
ATOM 2242 C C . MET A 1 292 ? 21.588 -11.707 -11.495 1.00 92.12 292 MET A C 1
ATOM 2244 O O . MET A 1 292 ? 22.346 -12.669 -11.499 1.00 92.12 292 MET A O 1
ATOM 2248 N N . GLU A 1 293 ? 21.868 -10.565 -12.124 1.00 92.81 293 GLU A N 1
ATOM 2249 C CA . GLU A 1 293 ? 23.145 -10.270 -12.785 1.00 92.81 293 GLU A CA 1
ATOM 2250 C C . GLU A 1 293 ? 23.584 -8.839 -12.462 1.00 92.81 293 GLU A C 1
ATOM 2252 O O . GLU A 1 293 ? 22.760 -7.947 -12.254 1.00 92.81 293 GLU A O 1
ATOM 2257 N N . THR A 1 294 ? 24.891 -8.616 -12.463 1.00 94.44 294 THR A N 1
ATOM 2258 C CA . THR A 1 294 ? 25.528 -7.299 -12.363 1.00 94.44 294 THR A CA 1
ATOM 2259 C C . THR A 1 294 ? 25.996 -6.808 -13.733 1.00 94.44 294 THR A C 1
ATOM 2261 O O . THR A 1 294 ? 26.200 -7.594 -14.662 1.00 94.44 294 THR A O 1
ATOM 2264 N N . TRP A 1 295 ? 26.241 -5.501 -13.865 1.00 94.50 295 TRP A N 1
ATOM 2265 C CA . TRP A 1 295 ? 26.810 -4.944 -15.096 1.00 94.50 295 TRP A CA 1
ATOM 2266 C C . TRP A 1 295 ? 28.165 -5.572 -15.470 1.00 94.50 295 TRP A C 1
ATOM 2268 O O . TRP A 1 295 ? 28.444 -5.820 -16.644 1.00 94.50 295 TRP A O 1
ATOM 2278 N N . GLU A 1 296 ? 29.015 -5.873 -14.487 1.00 94.50 296 GLU A N 1
ATOM 2279 C CA . GLU A 1 296 ? 30.311 -6.521 -14.721 1.00 94.50 296 GLU A CA 1
ATOM 2280 C C . GLU A 1 296 ? 30.175 -7.916 -15.348 1.00 94.50 296 GLU A C 1
ATOM 2282 O O . GLU A 1 296 ? 30.994 -8.320 -16.174 1.00 94.50 296 GLU A O 1
ATOM 2287 N N . GLU A 1 297 ? 29.145 -8.669 -14.968 1.00 94.50 297 GLU A N 1
ATOM 2288 C CA . GLU A 1 297 ? 28.856 -9.984 -15.545 1.00 94.50 297 GLU A CA 1
ATOM 2289 C C . GLU A 1 297 ? 28.294 -9.851 -16.964 1.00 94.50 297 GLU A C 1
ATOM 2291 O O . GLU A 1 297 ? 28.719 -10.571 -17.872 1.00 94.50 297 GLU A O 1
ATOM 2296 N N . VAL A 1 298 ? 27.404 -8.878 -17.183 1.00 94.62 298 VAL A N 1
ATOM 2297 C CA . VAL A 1 298 ? 26.842 -8.573 -18.506 1.00 94.62 298 VAL A CA 1
ATOM 2298 C C . VAL A 1 298 ? 27.936 -8.131 -19.480 1.00 94.62 298 VAL A C 1
ATOM 2300 O O . VAL A 1 298 ? 27.995 -8.640 -20.598 1.00 94.62 298 VAL A O 1
ATOM 2303 N N . SER A 1 299 ? 28.835 -7.240 -19.058 1.00 93.00 299 SER A N 1
ATOM 2304 C CA . SER A 1 299 ? 29.937 -6.714 -19.880 1.00 93.00 299 SER A CA 1
ATOM 2305 C C . SER A 1 299 ? 31.007 -7.746 -20.237 1.00 93.00 299 SER A C 1
ATOM 2307 O O . SER A 1 299 ? 31.643 -7.626 -21.281 1.00 93.00 299 SER A O 1
ATOM 2309 N N . LYS A 1 300 ? 31.181 -8.796 -19.426 1.00 93.44 300 LYS A N 1
ATOM 2310 C CA . LYS A 1 300 ? 32.035 -9.948 -19.771 1.00 93.44 300 LYS A CA 1
ATOM 2311 C C . LYS A 1 300 ? 31.366 -10.895 -20.767 1.00 93.44 300 LYS A C 1
ATOM 2313 O O . LYS A 1 300 ? 32.054 -11.542 -21.553 1.00 93.44 300 LYS A O 1
ATOM 2318 N N . ARG A 1 301 ? 30.037 -11.015 -20.704 1.00 93.75 301 ARG A N 1
ATOM 2319 C CA . ARG A 1 301 ? 29.248 -11.950 -21.518 1.00 93.75 301 ARG A CA 1
ATOM 2320 C C . ARG A 1 301 ? 28.881 -11.385 -22.890 1.00 93.75 301 ARG A C 1
ATOM 2322 O O . ARG A 1 301 ? 28.834 -12.143 -23.857 1.00 93.75 301 ARG A O 1
ATOM 2329 N N . LEU A 1 302 ? 28.571 -10.092 -22.973 1.00 94.00 302 LEU A N 1
ATOM 2330 C CA . LEU A 1 302 ? 28.162 -9.423 -24.207 1.00 94.00 302 LEU A CA 1
ATOM 2331 C C . LEU A 1 302 ? 29.340 -8.675 -24.857 1.00 94.00 302 LEU A C 1
ATOM 2333 O O . LEU A 1 302 ? 30.166 -8.114 -24.141 1.00 94.00 302 LEU A O 1
ATOM 2337 N N . PRO A 1 303 ? 29.424 -8.628 -26.202 1.00 93.12 303 PRO A N 1
ATOM 2338 C CA . PRO A 1 303 ? 30.500 -7.922 -26.895 1.00 93.12 303 PRO A CA 1
ATOM 2339 C C . PRO A 1 303 ? 30.542 -6.433 -26.536 1.00 93.12 303 PRO A C 1
ATOM 2341 O O . PRO A 1 303 ? 29.534 -5.733 -26.652 1.00 93.12 303 PRO A O 1
ATOM 2344 N N . ALA A 1 304 ? 31.718 -5.937 -26.146 1.00 92.94 304 ALA A N 1
ATOM 2345 C CA . ALA A 1 304 ? 31.937 -4.513 -25.910 1.00 92.94 304 ALA A CA 1
ATOM 2346 C C . ALA A 1 304 ? 31.751 -3.705 -27.204 1.00 92.94 304 ALA A C 1
ATOM 2348 O O . ALA A 1 304 ? 32.173 -4.124 -28.284 1.00 92.94 304 ALA A O 1
ATOM 2349 N N . PHE A 1 305 ? 31.144 -2.526 -27.088 1.00 89.38 305 PHE A N 1
ATOM 2350 C CA . PHE A 1 305 ? 30.910 -1.615 -28.201 1.00 89.38 305 PHE A CA 1
ATOM 2351 C C . PHE A 1 305 ? 31.777 -0.365 -28.050 1.00 89.38 305 PHE A C 1
ATOM 2353 O O . PHE A 1 305 ? 31.611 0.403 -27.106 1.00 89.38 305 PHE A O 1
ATOM 2360 N N . VAL A 1 306 ? 32.700 -0.156 -28.994 1.00 78.25 306 VAL A N 1
ATOM 2361 C CA . VAL A 1 306 ? 33.694 0.938 -28.957 1.00 78.25 306 VAL A CA 1
ATOM 2362 C C . VAL A 1 306 ? 33.344 2.069 -29.943 1.00 78.25 306 VAL A C 1
ATOM 2364 O O . VAL A 1 306 ? 34.168 2.927 -30.237 1.00 78.25 306 VAL A O 1
ATOM 2367 N N . GLY A 1 307 ? 32.103 2.096 -30.439 1.00 68.56 307 GLY A N 1
ATOM 2368 C CA . GLY A 1 307 ? 31.654 3.014 -31.490 1.00 68.56 307 GLY A CA 1
ATOM 2369 C C . GLY A 1 307 ? 31.742 2.403 -32.891 1.00 68.56 307 GLY A C 1
ATOM 2370 O O . GLY A 1 307 ? 32.305 1.326 -33.085 1.00 68.56 307 GLY A O 1
ATOM 2371 N N . GLN A 1 308 ? 31.132 3.071 -33.871 1.00 59.69 308 GLN A N 1
ATOM 2372 C CA . GLN A 1 308 ? 31.300 2.719 -35.283 1.00 59.69 308 GLN A CA 1
ATOM 2373 C C . GLN A 1 308 ? 32.687 3.193 -35.739 1.00 59.69 308 GLN A C 1
ATOM 2375 O O . GLN A 1 308 ? 33.056 4.334 -35.468 1.00 59.69 308 GLN A O 1
ATOM 2380 N N . ALA A 1 309 ? 33.456 2.321 -36.398 1.00 42.59 309 ALA A N 1
ATOM 2381 C CA . ALA A 1 309 ? 34.629 2.761 -37.147 1.00 42.59 309 ALA A CA 1
ATOM 2382 C C . ALA A 1 309 ? 34.149 3.689 -38.274 1.00 42.59 309 ALA A C 1
ATOM 2384 O O . ALA A 1 309 ? 33.191 3.336 -38.966 1.00 42.59 309 ALA A O 1
ATOM 2385 N N . GLU A 1 310 ? 34.767 4.867 -38.388 1.00 32.28 310 GLU A N 1
ATOM 2386 C CA . GLU A 1 310 ? 34.545 5.813 -39.494 1.00 32.28 310 GLU A CA 1
ATOM 2387 C C . GLU A 1 310 ? 34.738 5.165 -40.872 1.00 32.28 310 GLU A C 1
ATOM 2389 O O . GLU A 1 310 ? 35.652 4.316 -41.018 1.00 32.28 310 GLU A O 1
#

Nearest PDB structures (foldseek):
  4qei-assembly1_A-2  TM=4.026E-01  e=8.352E-16  Homo sapiens
  4kqe-assembly1_A-2  TM=4.369E-01  e=1.134E-14  Homo sapiens
  5e6m-assembly1_A  TM=3.156E-01  e=1.189E-09  Homo sapiens
  2q5i-assembly1_A-2  TM=3.165E-01  e=2.047E-08  Homo sapiens
  3net-assembly1_B  TM=6.166E-01  e=4.122E-03  Nostoc sp. PCC 7120 = FACHB-418

Sequence (310 aa):
MEENMLELDCTVITPELVLKTSGHVDKFADWMWDYLRADHLVENVLKARIERGTKGLTKNSAKLDGGTAADAYDLTVHSAYTGSPLIVKEALSKPVKVEEWQATLDKKLIGPRLKKDAKVIQSVVEALDQPTLERLALEVAEKGIVSIDTPALGDGRTSVELSKELLTIAKVTRAQNTRVYTPNVIEPSFGIGRILYCVLKQTYWHRPGDEARALSARLHSLGISNIADSSSASIGKRYARNDELGTPLGITINFDTVKDGSVTLRDRDSTSQVRASEDGVVQAIKNMVNGMETWEEVSKRLPAFVGQAE

Secondary structure (DSSP, 8-state):
---EEEE--------HHHHHHTT-TTT----------HHHHHHHHHHHHHHHHHS---S-----TT-S-GGGHHHHHHHHHH-----EEEEEEEEEEEEEEEEEE-HHHHHHHHGGGHHHHHHHHHT--HHHHHHHHHHHHHHSEEEEE-SPPTTS-SEEEEETTTEEEEEEEEEEEEEEEPPP-------HHHHHHHHHHHT----TT-HHHHHHHHHHHTT---EEE--SS-HHHHHHHHHHHT--EEEEE-TTHHHH-EEEEEETTT--EEEEEHHHHHHHHHHHHTTS--HHHHHHHSPB------

Foldseek 3Di:
DDWKKKFFDFPPPDPVVVCVVVVNVVVDPPPPDDDDDPVVVVVVVVVVVVVVVVDPDDPDDDDDPDDDDPQQVVQVVVCVVVVPHQKDKAFDPFWDWDKAKDKDFDPVPLCVPQPPCSVQVVVQSVPDDRVVLVVQQVVCVPPQKDKDATDQGPVRDRIDIDGCNGIDIDIDIDTDRIDMGRGGDDDDDDDVVVVVVVVCLVPDDDDPPCVVVVLCNVCVVLVTHMDMDPDPDDPVVVLVVSLVVVRQKMKIDDPCCVVPQKIWIAGSPVRWIFIDHSVLVSVVVSCVSVVNDDPVRSPVVTHTDPDDDD

Radius of gyration: 35.81 Å; Cα contacts (8 Å, |Δi|>4): 334; chains: 1; bounding box: 70×36×96 Å

Organism: Podospora anserina (strain S / ATCC MYA-4624 / DSM 980 / FGSC 10383) (NCBI:txid515849)

Mean predicted aligned error: 16.93 Å

Solvent-accessible surface area (backbone atoms only — not comparable to full-atom values): 18694 Å² total; per-residue (Å²): 134,81,71,40,35,38,41,37,49,67,88,72,75,73,56,68,68,62,35,50,75,69,58,44,58,88,68,62,79,77,77,88,66,80,96,62,58,67,68,59,48,53,51,52,54,51,51,55,50,54,57,50,68,72,54,68,90,70,95,76,77,67,94,69,81,96,75,82,69,82,48,40,45,68,45,54,51,51,18,65,73,69,72,45,86,59,60,47,79,45,76,45,97,59,68,43,79,45,78,42,65,44,76,46,68,40,69,82,60,37,44,79,74,44,52,87,40,34,64,58,53,48,55,49,62,75,66,61,51,64,72,56,45,52,54,51,35,54,42,33,70,76,68,40,45,40,79,44,81,45,74,73,37,95,83,68,44,48,59,48,79,41,38,52,85,42,46,46,58,45,81,44,80,41,78,42,48,59,49,73,47,71,66,72,68,87,82,91,81,78,63,62,70,58,52,50,50,51,50,55,59,72,67,61,80,72,66,92,92,42,64,69,54,50,52,51,53,53,37,46,75,74,73,42,43,62,47,73,51,76,57,96,60,58,69,70,59,53,48,52,56,35,49,75,73,59,35,57,38,40,38,40,49,49,81,61,24,81,76,71,51,35,34,35,44,31,40,51,89,80,65,46,40,28,42,40,44,48,69,58,49,54,50,50,51,55,31,40,77,68,70,74,44,53,68,74,58,48,56,74,73,38,49,73,48,89,72,82,84,132

InterPro domains:
  IPR004154 Anticodon-binding [PF03129] (210-287)
  IPR027031 Glycyl-tRNA synthetase/DNA polymerase subunit gamma-2 [PTHR10745] (70-213)
  IPR036621 Anticodon-binding domain superfamily [G3DSA:3.40.50.800] (205-309)
  IPR045864 Class II Aminoacyl-tRNA synthetase/Biotinyl protein ligase (BPL) and lipoyl protein ligase (LPL) [G3DSA:3.30.930.10] (1-66)
  IPR045864 Class II Aminoacyl-tRNA synthetase/Biotinyl protein ligase (BPL) and lipoyl protein ligase (LPL) [G3DSA:3.30.930.10] (67-201)
  IPR045864 Class II Aminoacyl-tRNA synthetase/Biotinyl protein ligase (BPL) and lipoyl protein ligase (LPL) [SSF55681] (2-205)